Protein 7UJR (pdb70)

Secondary structure (DSSP, 8-state):
-HHHHHEEEEEEEEEETTEEEEEEEETTTTEEEEEEEE-GGG--HHHHHHHHHHHHHHHH---TTB--EEEEEE-SS-EEEEE----S-BHHHHHHHHSS--HHHHHHHHHHHHHHHHHHHHTTEE-S--SGGGEEESSSSTTPPEEE---TT-EE--TT--B---S-B-GGG--HHHHTT--B-THHHHHHHHHHHHHHHHSS-SS--SSHHHHHHHHHHT-----TTTTTTS-HHHHHHHHHHS-SSTTTSPPHHHHHTSTTT---/------BSS----

Foldseek 3Di:
DVCVVQKAWDAWQDDDDQWTWTWIARVVVRDIWIKIKHQQVPDDPLRVVLVVQQQVLLALFDDPQAFHFPDWDDDDRIIITTTHQAAQAFLLVVCVVVVAADLVLLLLQLLLVLRSLVRCLVSQKAQLADDRNQWTFRHNDPPGHIHGHRSSVMDGHDHQDFAQPDQDYDLLLAALCSLVSHGGGSLSSLLSSLQRSLCRQRVDGQFDDPPSVVRSVCLNVLVGDQDPDSNVPPDVLSVVLSCLSSDNPSVSHAHSVRSCCRPSRNND/DDDDDDDPDDDDD

Structure (mmCIF, N/CA/C/O backbone):
data_7UJR
#
_entry.id   7UJR
#
_cell.length_a   45.090
_cell.length_b   66.005
_cell.length_c   45.002
_cell.angle_alpha   90.000
_cell.angle_beta   97.610
_cell.angle_gamma   90.000
#
_symmetry.space_group_name_H-M   'P 1 21 1'
#
loop_
_entity.id
_entity.type
_entity.pdbx_description
1 polymer 'Calcium/calmodulin-dependent protein kinase type II subunit alpha'
2 polymer 'Glutamate receptor ionotropic, NMDA 2B'
3 non-polymer 1,2-ETHANEDIOL
4 non-polymer 'SULFATE ION'
5 water water
#
loop_
_atom_site.group_PDB
_atom_site.id
_atom_site.type_symbol
_atom_site.label_atom_id
_atom_site.label_alt_id
_atom_site.label_comp_id
_atom_site.label_asym_id
_atom_site.label_entity_id
_atom_site.label_seq_id
_atom_site.pdbx_PDB_ins_code
_atom_site.Cartn_x
_atom_site.Cartn_y
_atom_site.Cartn_z
_atom_site.occupancy
_atom_site.B_iso_or_equiv
_atom_site.auth_seq_id
_atom_site.auth_comp_id
_atom_site.auth_asym_id
_atom_site.auth_atom_id
_atom_site.pdbx_PDB_model_num
ATOM 1 N N . THR A 1 1 ? 44.627 -24.270 -13.789 1.00 45.54 7 THR A N 1
ATOM 2 C CA . THR A 1 1 ? 45.751 -25.234 -13.990 1.00 44.00 7 THR A CA 1
ATOM 3 C C . THR A 1 1 ? 46.027 -25.943 -12.654 1.00 42.27 7 THR A C 1
ATOM 4 O O . THR A 1 1 ? 45.073 -26.533 -12.110 1.00 41.30 7 THR A O 1
ATOM 8 N N . ARG A 1 2 ? 47.261 -25.884 -12.137 1.00 40.01 8 ARG A N 1
ATOM 9 C CA . ARG A 1 2 ? 47.742 -26.766 -11.037 1.00 39.15 8 ARG A CA 1
ATOM 10 C C . ARG A 1 2 ? 47.106 -26.390 -9.690 1.00 38.17 8 ARG A C 1
ATOM 11 O O . ARG A 1 2 ? 46.996 -27.290 -8.832 1.00 37.51 8 ARG A O 1
ATOM 19 N N . PHE A 1 3 ? 46.726 -25.125 -9.480 1.00 37.56 9 PHE A N 1
ATOM 20 C CA . PHE A 1 3 ? 46.133 -24.666 -8.195 1.00 36.92 9 PHE A CA 1
ATOM 21 C C . PHE A 1 3 ? 44.818 -25.413 -7.945 1.00 36.51 9 PHE A C 1
ATOM 22 O O . PHE A 1 3 ? 44.662 -25.990 -6.853 1.00 35.59 9 PHE A O 1
ATOM 30 N N . THR A 1 4 ? 43.915 -25.404 -8.933 1.00 36.82 10 THR A N 1
ATOM 31 C CA . THR A 1 4 ? 42.582 -26.067 -8.882 1.00 36.88 10 THR A CA 1
ATOM 32 C C . THR A 1 4 ? 42.754 -27.584 -8.731 1.00 36.44 10 THR A C 1
ATOM 33 O O . THR A 1 4 ? 41.886 -28.208 -8.099 1.00 36.95 10 THR A O 1
ATOM 37 N N . GLU A 1 5 ? 43.831 -28.153 -9.281 1.00 36.31 11 GLU A N 1
ATOM 38 C CA . GLU A 1 5 ? 44.059 -29.623 -9.315 1.00 35.76 11 GLU A CA 1
ATOM 39 C C . GLU A 1 5 ? 44.576 -30.116 -7.955 1.00 35.08 11 GLU A C 1
ATOM 40 O O . GLU A 1 5 ? 44.304 -31.284 -7.625 1.00 35.74 11 GLU A O 1
ATOM 43 N N . GLU A 1 6 ? 45.290 -29.277 -7.193 1.00 33.47 12 GLU A N 1
ATOM 44 C CA . GLU A 1 6 ? 46.014 -29.707 -5.963 1.00 32.27 12 GLU A CA 1
ATOM 45 C C . GLU A 1 6 ? 45.399 -29.102 -4.694 1.00 30.58 12 GLU A C 1
ATOM 46 O O . GLU A 1 6 ? 45.587 -29.714 -3.622 1.00 29.66 12 GLU A O 1
ATOM 52 N N . TYR A 1 7 ? 44.713 -27.957 -4.792 1.00 28.78 13 TYR A N 1
ATOM 53 C CA . TYR A 1 7 ? 44.228 -27.172 -3.625 1.00 27.92 13 TYR A CA 1
ATOM 54 C C . TYR A 1 7 ? 42.703 -27.016 -3.670 1.00 27.50 13 TYR A C 1
ATOM 55 O O . TYR A 1 7 ? 42.138 -26.791 -4.756 1.00 27.91 13 TYR A O 1
ATOM 64 N N . GLN A 1 8 ? 42.072 -27.141 -2.497 1.00 26.86 14 GLN A N 1
ATOM 65 C CA . GLN A 1 8 ? 40.615 -26.953 -2.268 1.00 26.21 14 GLN A CA 1
ATOM 66 C C . GLN A 1 8 ? 40.412 -25.674 -1.449 1.00 26.32 14 GLN A C 1
ATOM 67 O O . GLN A 1 8 ? 40.920 -25.623 -0.308 1.00 26.31 14 GLN A O 1
ATOM 73 N N . LEU A 1 9 ? 39.688 -24.704 -2.017 1.00 26.29 15 LEU A N 1
ATOM 74 C CA . LEU A 1 9 ? 39.386 -23.374 -1.417 1.00 27.03 15 LEU A CA 1
ATOM 75 C C . LEU A 1 9 ? 38.355 -23.523 -0.294 1.00 27.02 15 LEU A C 1
ATOM 76 O O . LEU A 1 9 ? 37.348 -24.228 -0.501 1.00 26.47 15 LEU A O 1
ATOM 81 N N . PHE A 1 10 ? 38.585 -22.847 0.834 1.00 27.03 16 PHE A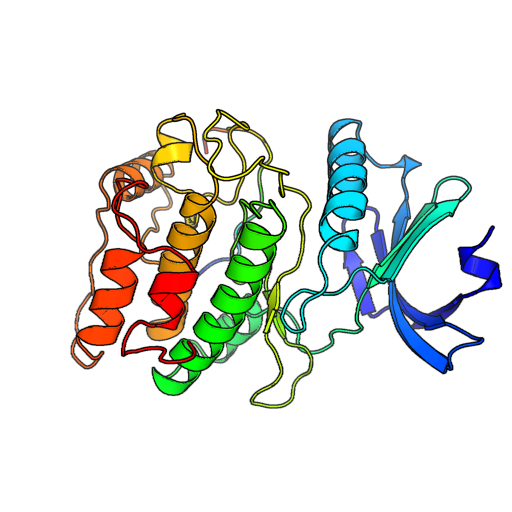 N 1
ATOM 82 C CA . PHE A 1 10 ? 37.618 -22.712 1.953 1.00 27.53 16 PHE A CA 1
ATOM 83 C C . PHE A 1 10 ? 37.397 -21.216 2.214 1.00 27.97 16 PHE A C 1
ATOM 84 O O . PHE A 1 10 ? 37.485 -20.434 1.245 1.00 27.56 16 PHE A O 1
ATOM 92 N N . GLU A 1 11 ? 37.099 -20.830 3.458 1.00 28.73 17 GLU A N 1
ATOM 93 C CA . GLU A 1 11 ? 36.542 -19.494 3.804 1.00 29.73 17 GLU A CA 1
ATOM 94 C C . GLU A 1 11 ? 37.603 -18.401 3.618 1.00 30.01 17 GLU A C 1
ATOM 95 O O . GLU A 1 11 ? 38.807 -18.704 3.710 1.00 29.24 17 GLU A O 1
ATOM 101 N N . GLU A 1 12 ? 37.146 -17.172 3.371 1.00 31.27 18 GLU A N 1
ATOM 102 C CA . GLU A 1 12 ? 37.981 -15.945 3.274 1.00 32.84 18 GLU A CA 1
ATOM 103 C C . GLU A 1 12 ? 38.531 -15.599 4.664 1.00 33.01 18 GLU A C 1
ATOM 104 O O . GLU A 1 12 ? 37.731 -15.569 5.618 1.00 32.36 18 GLU A O 1
ATOM 110 N N . LEU A 1 13 ? 39.844 -15.352 4.758 1.00 33.48 19 LEU A N 1
ATOM 111 C CA . LEU A 1 13 ? 40.573 -15.012 6.013 1.00 33.89 19 LEU A CA 1
ATOM 112 C C . LEU A 1 13 ? 40.981 -13.532 6.019 1.00 34.14 19 LEU A C 1
ATOM 113 O O . LEU A 1 13 ? 41.288 -13.012 7.111 1.00 34.40 19 LEU A O 1
ATOM 118 N N . GLY A 1 14 ? 41.014 -12.884 4.852 1.00 34.21 20 GLY A N 1
ATOM 119 C CA . GLY A 1 14 ? 41.424 -11.475 4.715 1.00 34.20 20 GLY A CA 1
ATOM 120 C C . GLY A 1 14 ? 41.412 -11.018 3.270 1.00 34.96 20 GLY A C 1
ATOM 121 O O . GLY A 1 14 ? 41.266 -11.874 2.371 1.00 34.07 20 GLY A O 1
ATOM 122 N N . LYS A 1 15 ? 41.557 -9.708 3.063 1.00 35.50 21 LYS A N 1
ATOM 123 C CA . LYS A 1 15 ? 41.562 -9.049 1.733 1.00 36.32 21 LYS A CA 1
ATOM 124 C C . LYS A 1 15 ? 42.707 -8.033 1.690 1.00 36.86 21 LYS A C 1
ATOM 125 O O . LYS A 1 15 ? 43.010 -7.433 2.741 1.00 38.19 21 LYS A O 1
ATOM 127 N N . GLY A 1 16 ? 43.318 -7.868 0.517 1.00 36.93 22 GLY A N 1
ATOM 128 C CA . GLY A 1 16 ? 44.298 -6.806 0.224 1.00 38.05 22 GLY A CA 1
ATOM 129 C C . GLY A 1 16 ? 43.933 -6.089 -1.061 1.00 38.46 22 GLY A C 1
ATOM 130 O O . GLY A 1 16 ? 42.825 -6.337 -1.580 1.00 37.12 22 GLY A O 1
ATOM 131 N N . ALA A 1 17 ? 44.823 -5.225 -1.553 1.00 39.39 23 ALA A N 1
ATOM 132 C CA . ALA A 1 17 ? 44.691 -4.540 -2.858 1.00 39.89 23 ALA A CA 1
ATOM 133 C C . ALA A 1 17 ? 44.781 -5.593 -3.967 1.00 40.04 23 ALA A C 1
ATOM 134 O O . ALA A 1 17 ? 45.865 -6.188 -4.125 1.00 40.90 23 ALA A O 1
ATOM 136 N N . PHE A 1 18 ? 43.668 -5.836 -4.667 1.00 40.03 24 PHE A N 1
ATOM 137 C CA . PHE A 1 18 ? 43.560 -6.750 -5.836 1.00 39.94 24 PHE A CA 1
ATOM 138 C C . PHE A 1 18 ? 43.849 -8.198 -5.414 1.00 38.19 24 PHE A C 1
ATOM 139 O O . PHE A 1 18 ? 44.208 -9.014 -6.288 1.00 37.65 24 PHE A O 1
ATOM 147 N N . SER A 1 19 ? 43.680 -8.518 -4.126 1.00 36.15 25 SER A N 1
ATOM 148 C CA . SER A 1 19 ? 44.033 -9.836 -3.538 1.00 35.04 25 SER A CA 1
ATOM 149 C C . SER A 1 19 ? 43.007 -10.250 -2.480 1.00 34.32 25 SER A C 1
ATOM 150 O O . SER A 1 19 ? 42.538 -9.374 -1.725 1.00 34.02 25 SER A O 1
ATOM 153 N N . VAL A 1 20 ? 42.686 -11.546 -2.433 1.00 33.28 26 VAL A N 1
ATOM 154 C CA . VAL A 1 20 ? 41.895 -12.185 -1.341 1.00 32.58 26 VAL A CA 1
ATOM 155 C C . VAL A 1 20 ? 42.734 -13.335 -0.776 1.00 30.81 26 VAL A C 1
ATOM 156 O O . VAL A 1 20 ? 43.407 -14.017 -1.571 1.00 30.68 26 VAL A O 1
ATOM 160 N N . VAL A 1 21 ? 42.708 -13.516 0.546 1.00 29.86 27 VAL A N 1
ATOM 161 C CA . VAL A 1 21 ? 43.340 -14.672 1.248 1.00 29.51 27 VAL A CA 1
ATOM 162 C C . VAL A 1 21 ? 42.223 -15.591 1.747 1.00 29.49 27 VAL A C 1
ATOM 163 O O . VAL A 1 21 ? 41.372 -15.124 2.531 1.00 29.22 27 VAL A O 1
ATOM 167 N N . ARG A 1 22 ? 42.235 -16.846 1.295 1.00 28.59 28 ARG A N 1
ATOM 168 C CA . ARG A 1 22 ? 41.293 -17.906 1.734 1.00 28.57 28 ARG A CA 1
ATOM 169 C C . ARG A 1 22 ? 42.094 -19.033 2.381 1.00 27.87 28 ARG A C 1
ATOM 170 O O . ARG A 1 22 ? 43.235 -19.277 1.939 1.00 27.32 28 ARG A O 1
ATOM 178 N N . ARG A 1 23 ? 41.516 -19.688 3.389 1.00 27.58 29 ARG A N 1
ATOM 179 C CA . ARG A 1 23 ? 42.017 -20.993 3.882 1.00 27.95 29 ARG A CA 1
ATOM 180 C C . ARG A 1 23 ? 41.870 -21.987 2.728 1.00 27.66 29 ARG A C 1
ATOM 181 O O . ARG A 1 23 ? 40.853 -21.911 2.011 1.00 27.15 29 ARG A O 1
ATOM 189 N N . CYS A 1 24 ? 42.870 -22.841 2.522 1.00 27.34 30 CYS A N 1
ATOM 190 C CA . CYS A 1 24 ? 42.825 -23.933 1.518 1.00 27.79 30 CYS A CA 1
ATOM 191 C C . CYS A 1 24 ? 43.439 -25.194 2.127 1.00 27.91 30 CYS A C 1
ATOM 192 O O . CYS A 1 24 ? 44.004 -25.099 3.235 1.00 26.89 30 CYS A O 1
ATOM 195 N N . VAL A 1 25 ? 43.287 -26.324 1.434 1.00 28.21 31 VAL A N 1
ATOM 196 C CA . VAL A 1 25 ? 43.853 -27.646 1.826 1.00 29.41 31 VAL A CA 1
ATOM 197 C C . VAL A 1 25 ? 44.520 -28.257 0.591 1.00 30.01 31 VAL A C 1
ATOM 198 O O . VAL A 1 25 ? 43.836 -28.379 -0.444 1.00 30.30 31 VAL A O 1
ATOM 202 N N . LYS A 1 26 ? 45.807 -28.600 0.701 1.00 31.07 32 LYS A N 1
ATOM 203 C CA . LYS A 1 26 ? 46.515 -29.491 -0.255 1.00 32.13 32 LYS A CA 1
ATOM 204 C C . LYS A 1 26 ? 45.846 -30.866 -0.153 1.00 32.39 32 LYS A C 1
ATOM 205 O O . LYS A 1 26 ? 46.160 -31.606 0.797 1.00 32.42 32 LYS A O 1
ATOM 211 N N . VAL A 1 27 ? 44.936 -31.168 -1.083 1.00 33.04 33 VAL A N 1
ATOM 212 C CA . VAL A 1 27 ? 43.940 -32.280 -0.983 1.00 34.20 33 VAL A CA 1
ATOM 213 C C . VAL A 1 27 ? 44.663 -33.600 -0.680 1.00 35.52 33 VAL A C 1
ATOM 214 O O . VAL A 1 27 ? 44.193 -34.327 0.219 1.00 35.58 33 VAL A O 1
ATOM 218 N N . LEU A 1 28 ? 45.759 -33.893 -1.388 1.00 36.32 34 LEU A N 1
ATOM 219 C CA . LEU A 1 28 ? 46.481 -35.193 -1.293 1.00 37.38 34 LEU A CA 1
ATOM 220 C C . LEU A 1 28 ? 47.286 -35.267 0.012 1.00 37.05 34 LEU A C 1
ATOM 221 O O . LEU A 1 28 ? 47.549 -36.399 0.467 1.00 36.20 34 LEU A O 1
ATOM 226 N N . ALA A 1 29 ? 47.655 -34.118 0.589 1.00 37.04 35 ALA A N 1
ATOM 227 C CA . ALA A 1 29 ? 48.491 -34.007 1.809 1.00 36.93 35 ALA A CA 1
ATOM 228 C C . ALA A 1 29 ? 47.606 -33.902 3.058 1.00 37.24 35 ALA A C 1
ATOM 229 O O . ALA A 1 29 ? 48.052 -34.360 4.128 1.00 37.45 35 ALA A O 1
ATOM 231 N N . GLY A 1 30 ? 46.410 -33.317 2.926 1.00 36.60 36 GLY A N 1
ATOM 232 C CA . GLY A 1 30 ? 45.448 -33.115 4.027 1.00 36.99 36 GLY A CA 1
ATOM 233 C C . GLY A 1 30 ? 45.896 -32.021 4.984 1.00 37.23 36 GLY A C 1
ATOM 234 O O . GLY A 1 30 ? 45.433 -32.029 6.141 1.00 37.90 36 GLY A O 1
ATOM 235 N N . GLN A 1 31 ? 46.760 -31.112 4.520 1.00 36.99 37 GLN A N 1
ATOM 236 C CA . GLN A 1 31 ? 47.316 -29.979 5.308 1.00 36.68 37 GLN A CA 1
ATOM 237 C C . GLN A 1 31 ? 46.635 -28.686 4.853 1.00 34.80 37 GLN A C 1
ATOM 238 O O . GLN A 1 31 ? 46.508 -28.490 3.627 1.00 32.89 37 GLN A O 1
ATOM 244 N N . GLU A 1 32 ? 46.225 -27.840 5.804 1.00 33.31 38 GLU A N 1
ATOM 245 C CA . GLU A 1 32 ? 45.555 -26.543 5.522 1.00 33.04 38 GLU A CA 1
ATOM 246 C C . GLU A 1 32 ? 46.616 -25.440 5.427 1.00 31.22 38 GLU A C 1
ATOM 247 O O . GLU A 1 32 ? 47.602 -25.484 6.189 1.00 30.67 38 GLU A O 1
ATOM 253 N N . TYR A 1 33 ? 46.407 -24.500 4.503 1.00 29.94 39 TYR A N 1
ATOM 254 C CA . TYR A 1 33 ? 47.302 -23.355 4.198 1.00 29.13 39 TYR A CA 1
ATOM 255 C C . TYR A 1 33 ? 46.460 -22.092 3.991 1.00 28.74 39 TYR A C 1
ATOM 256 O O . TYR A 1 33 ? 45.222 -22.193 3.898 1.00 28.67 39 TYR A O 1
ATOM 265 N N . ALA A 1 34 ? 47.122 -20.936 3.916 1.00 28.51 40 ALA A N 1
ATOM 266 C CA . ALA A 1 34 ? 46.524 -19.655 3.477 1.00 28.16 40 ALA A CA 1
ATOM 267 C C . ALA A 1 34 ? 46.900 -19.430 2.009 1.00 28.60 40 ALA A C 1
ATOM 268 O O . ALA A 1 34 ? 48.111 -19.322 1.717 1.00 28.89 40 ALA A O 1
ATOM 270 N N . ALA A 1 35 ? 45.899 -19.416 1.122 1.00 28.78 41 ALA A N 1
ATOM 271 C CA . ALA A 1 35 ? 46.049 -19.145 -0.327 1.00 29.12 41 ALA A CA 1
ATOM 272 C C . ALA A 1 35 ? 45.779 -17.661 -0.590 1.00 29.30 41 ALA A C 1
ATOM 273 O O . ALA A 1 35 ? 44.611 -17.247 -0.469 1.00 28.88 41 ALA A O 1
ATOM 275 N N . LYS A 1 36 ? 46.822 -16.889 -0.914 1.00 29.29 42 LYS A N 1
ATOM 276 C CA . LYS A 1 36 ? 46.675 -15.486 -1.383 1.00 29.78 42 LYS A CA 1
ATOM 277 C C . LYS A 1 36 ? 46.400 -15.519 -2.889 1.00 29.57 42 LYS A C 1
ATOM 278 O O . LYS A 1 36 ? 47.285 -15.971 -3.644 1.00 29.37 42 LYS A O 1
ATOM 284 N N . ILE A 1 37 ? 45.207 -15.070 -3.285 1.00 29.45 43 ILE A N 1
ATOM 285 C CA . ILE A 1 37 ? 44.699 -15.075 -4.688 1.00 30.02 43 ILE A CA 1
ATOM 286 C C . ILE A 1 37 ? 44.769 -13.637 -5.215 1.00 30.30 43 ILE A C 1
ATOM 287 O O . ILE A 1 37 ? 44.041 -12.780 -4.680 1.00 30.32 43 ILE A O 1
ATOM 292 N N . ILE A 1 38 ? 45.614 -13.396 -6.222 1.00 30.26 44 ILE A N 1
ATOM 293 C CA . ILE A 1 38 ? 45.980 -12.037 -6.725 1.00 30.80 44 ILE A CA 1
ATOM 294 C C . ILE A 1 38 ? 45.449 -11.873 -8.153 1.00 32.09 44 ILE A C 1
ATOM 295 O O . ILE A 1 38 ? 45.753 -12.737 -8.999 1.00 31.66 44 ILE A O 1
ATOM 300 N N . ASN A 1 39 ? 44.693 -10.798 -8.401 1.00 33.61 45 ASN A N 1
ATOM 301 C CA . ASN A 1 39 ? 44.213 -10.391 -9.749 1.00 35.66 45 ASN A CA 1
ATOM 302 C C . ASN A 1 39 ? 45.358 -9.661 -10.463 1.00 36.63 45 ASN A C 1
ATOM 303 O O . ASN A 1 39 ? 45.480 -8.431 -10.290 1.00 35.93 45 ASN A O 1
ATOM 308 N N . THR A 1 40 ? 46.166 -10.402 -11.228 1.00 38.40 46 THR A N 1
ATOM 309 C CA . THR A 1 40 ? 47.407 -9.914 -11.893 1.00 40.33 46 THR A CA 1
ATOM 310 C C . THR A 1 40 ? 47.074 -8.869 -12.968 1.00 40.97 46 THR A C 1
ATOM 311 O O . THR A 1 40 ? 47.961 -8.048 -13.272 1.00 40.98 46 THR A O 1
ATOM 315 N N . LYS A 1 41 ? 45.856 -8.895 -13.520 1.00 41.49 47 LYS A N 1
ATOM 316 C CA . LYS A 1 41 ? 45.387 -7.930 -14.554 1.00 41.83 47 LYS A CA 1
ATOM 317 C C . LYS A 1 41 ? 45.408 -6.505 -13.984 1.00 41.73 47 LYS A C 1
ATOM 318 O O . LYS A 1 41 ? 45.664 -5.567 -14.760 1.00 41.50 47 LYS A O 1
ATOM 321 N N . LYS A 1 42 ? 45.164 -6.354 -12.677 1.00 41.24 48 LYS A N 1
ATOM 322 C CA . LYS A 1 42 ? 44.997 -5.043 -11.994 1.00 41.06 48 LYS A CA 1
ATOM 323 C C . LYS A 1 42 ? 46.355 -4.453 -11.585 1.00 40.58 48 LYS A C 1
ATOM 324 O O . LYS A 1 42 ? 46.383 -3.252 -11.253 1.00 40.91 48 LYS A O 1
ATOM 327 N N . LEU A 1 43 ? 47.431 -5.251 -11.600 1.00 39.74 49 LEU A N 1
ATOM 328 C CA . LEU A 1 43 ? 48.764 -4.854 -11.064 1.00 39.58 49 LEU A CA 1
ATOM 329 C C . LEU A 1 43 ? 49.519 -3.997 -12.086 1.00 38.29 49 LEU A C 1
ATOM 330 O O . LEU A 1 43 ? 49.474 -4.322 -13.287 1.00 37.85 49 LEU A O 1
ATOM 335 N N . SER A 1 44 ? 50.201 -2.952 -11.609 1.00 37.58 50 SER A N 1
ATOM 336 C CA . SER A 1 44 ? 51.160 -2.126 -12.389 1.00 37.27 50 SER A CA 1
ATOM 337 C C . SER A 1 44 ? 52.429 -2.943 -12.666 1.00 37.35 50 SER A C 1
ATOM 338 O O . SER A 1 44 ? 52.616 -3.992 -12.013 1.00 35.78 50 SER A O 1
ATOM 341 N N . ALA A 1 45 ? 53.271 -2.471 -13.590 1.00 37.96 51 ALA A N 1
ATOM 342 C CA . ALA A 1 45 ? 54.600 -3.052 -13.902 1.00 38.83 51 ALA A CA 1
ATOM 343 C C . ALA A 1 45 ? 55.413 -3.182 -12.608 1.00 39.40 51 ALA A C 1
ATOM 344 O O . ALA A 1 45 ? 56.018 -4.249 -12.391 1.00 39.27 51 ALA A O 1
ATOM 346 N N . ARG A 1 46 ? 55.406 -2.133 -11.781 1.00 41.02 52 ARG A N 1
ATOM 347 C CA . ARG A 1 46 ? 56.095 -2.081 -10.461 1.00 42.51 52 ARG A CA 1
ATOM 348 C C . ARG A 1 46 ? 55.588 -3.218 -9.563 1.00 41.60 52 ARG A C 1
ATOM 349 O O . ARG A 1 46 ? 56.435 -3.952 -9.016 1.00 41.34 52 ARG A O 1
ATOM 357 N N . ASP A 1 47 ? 54.264 -3.346 -9.418 1.00 40.31 53 ASP A N 1
ATOM 358 C CA . ASP A 1 47 ? 53.598 -4.355 -8.548 1.00 40.46 53 ASP A CA 1
ATOM 359 C C . ASP A 1 47 ? 53.968 -5.769 -9.015 1.00 39.54 53 ASP A C 1
ATOM 360 O O . ASP A 1 47 ? 54.216 -6.626 -8.143 1.00 38.85 53 ASP A O 1
ATOM 365 N N . HIS A 1 48 ? 53.989 -6.000 -10.333 1.00 38.38 54 HIS A N 1
ATOM 366 C CA . HIS A 1 48 ? 54.360 -7.293 -10.973 1.00 39.54 54 HIS A CA 1
ATOM 367 C C . HIS A 1 48 ? 55.763 -7.717 -10.522 1.00 40.10 54 HIS A C 1
ATOM 368 O O . HIS A 1 48 ? 55.912 -8.869 -10.073 1.00 39.44 54 HIS A O 1
ATOM 375 N N . GLN A 1 49 ? 56.747 -6.820 -10.649 1.00 41.15 55 GLN A N 1
ATOM 376 C CA . GLN A 1 49 ? 58.154 -7.051 -10.218 1.00 41.89 55 GLN A CA 1
ATOM 377 C C . GLN A 1 49 ? 58.178 -7.472 -8.745 1.00 40.47 55 GLN A C 1
ATOM 378 O O . GLN A 1 49 ? 58.865 -8.461 -8.431 1.00 40.21 55 GLN A O 1
ATOM 384 N N . LYS A 1 50 ? 57.454 -6.745 -7.889 1.00 39.29 56 LYS A N 1
ATOM 385 C CA . LYS A 1 50 ? 57.437 -6.945 -6.414 1.00 38.83 56 LYS A CA 1
ATOM 386 C C . LYS A 1 50 ? 56.814 -8.309 -6.083 1.00 36.79 56 LYS A C 1
ATOM 387 O O . LYS A 1 50 ? 57.317 -8.966 -5.155 1.00 36.13 56 LYS A O 1
ATOM 392 N N . LEU A 1 51 ? 55.779 -8.722 -6.822 1.00 34.83 57 LEU A N 1
ATOM 393 C CA . LEU A 1 51 ? 55.145 -10.063 -6.689 1.00 33.57 57 LEU A CA 1
ATOM 394 C C . LEU A 1 51 ? 56.157 -11.143 -7.094 1.00 33.45 57 LEU A C 1
ATOM 395 O O . LEU A 1 51 ? 56.339 -12.105 -6.317 1.00 31.19 57 LEU A O 1
ATOM 400 N N . GLU A 1 52 ? 56.785 -10.979 -8.264 1.00 33.86 58 GLU A N 1
ATOM 401 C CA . GLU A 1 52 ? 57.790 -11.919 -8.834 1.00 34.89 58 GLU A CA 1
ATOM 402 C C . GLU A 1 52 ? 58.930 -12.126 -7.831 1.00 35.48 58 GLU A C 1
ATOM 403 O O . GLU A 1 52 ? 59.280 -13.296 -7.564 1.00 34.92 58 GLU A O 1
ATOM 405 N N . ARG A 1 53 ? 59.477 -11.029 -7.299 1.00 36.75 59 ARG A N 1
ATOM 406 C CA . ARG A 1 53 ? 60.671 -11.040 -6.411 1.00 38.39 59 ARG A CA 1
ATOM 407 C C . ARG A 1 53 ? 60.259 -11.582 -5.035 1.00 37.15 59 ARG A C 1
ATOM 408 O O . ARG A 1 53 ? 61.083 -12.281 -4.418 1.00 37.05 59 ARG A O 1
ATOM 416 N N . GLU A 1 54 ? 59.032 -11.290 -4.586 1.00 36.50 60 GLU A N 1
ATOM 417 C CA . GLU A 1 54 ? 58.445 -11.833 -3.328 1.00 35.85 60 GLU A CA 1
ATOM 418 C C . GLU A 1 54 ? 58.313 -13.357 -3.446 1.00 34.53 60 GLU A C 1
ATOM 419 O O . GLU A 1 54 ? 58.720 -14.062 -2.498 1.00 33.81 60 GLU A O 1
ATOM 425 N N . ALA A 1 55 ? 57.755 -13.834 -4.565 1.00 32.70 61 ALA A N 1
ATOM 426 C CA . ALA A 1 55 ? 57.510 -15.267 -4.857 1.00 31.99 61 ALA A CA 1
ATOM 427 C C . ALA A 1 55 ? 58.839 -16.032 -4.888 1.00 31.18 61 ALA A C 1
ATOM 428 O O . ALA A 1 55 ? 58.885 -17.153 -4.351 1.00 30.10 61 ALA A O 1
ATOM 430 N N . ARG A 1 56 ? 59.876 -15.448 -5.496 1.00 30.49 62 ARG A N 1
ATOM 431 C CA . ARG A 1 56 ? 61.217 -16.078 -5.633 1.00 30.37 62 ARG A CA 1
ATOM 432 C C . ARG A 1 56 ? 61.920 -16.101 -4.268 1.00 29.06 62 ARG A C 1
ATOM 433 O O . ARG A 1 56 ? 62.425 -17.173 -3.887 1.00 27.41 62 ARG A O 1
ATOM 441 N N . ILE A 1 57 ? 61.947 -14.964 -3.562 1.00 27.29 63 ILE A N 1
ATOM 442 C CA . ILE A 1 57 ? 62.766 -14.768 -2.328 1.00 26.69 63 ILE A CA 1
ATOM 443 C C . ILE A 1 57 ? 62.141 -15.542 -1.161 1.00 25.86 63 ILE A C 1
ATOM 444 O O . ILE A 1 57 ? 62.896 -16.227 -0.447 1.00 24.47 63 ILE A O 1
ATOM 449 N N . CYS A 1 58 ? 60.824 -15.443 -0.955 1.00 25.95 64 CYS A N 1
ATOM 450 C CA . CYS A 1 58 ? 60.132 -16.143 0.160 1.00 26.17 64 CYS A CA 1
ATOM 451 C C . CYS A 1 58 ? 60.275 -17.659 -0.030 1.00 25.39 64 CYS A C 1
ATOM 452 O O . CYS A 1 58 ? 60.437 -18.364 0.979 1.00 24.70 64 CYS A O 1
ATOM 455 N N . ARG A 1 59 ? 60.263 -18.132 -1.280 1.00 25.41 65 ARG A N 1
ATOM 456 C CA . ARG A 1 59 ? 60.292 -19.580 -1.620 1.00 25.68 65 ARG A CA 1
ATOM 457 C C . ARG A 1 59 ? 61.661 -20.189 -1.289 1.00 24.89 65 ARG A C 1
ATOM 458 O O . ARG A 1 59 ? 61.696 -21.389 -0.984 1.00 25.57 65 ARG A O 1
ATOM 466 N N . LEU A 1 60 ? 62.751 -19.419 -1.356 1.00 24.29 66 LEU A N 1
ATOM 467 C CA . LEU A 1 60 ? 64.112 -19.963 -1.090 1.00 23.79 66 LEU A CA 1
ATOM 468 C C . LEU A 1 60 ? 64.399 -19.927 0.418 1.00 23.29 66 LEU A C 1
ATOM 469 O O . LEU A 1 60 ? 65.399 -20.539 0.828 1.00 23.40 66 LEU A O 1
ATOM 474 N N . LEU A 1 61 ? 63.537 -19.276 1.210 1.00 22.77 67 LEU A N 1
ATOM 475 C CA . LEU A 1 61 ? 63.635 -19.237 2.696 1.00 23.04 67 LEU A CA 1
ATOM 476 C C . LEU A 1 61 ? 62.781 -20.362 3.293 1.00 23.51 67 LEU A C 1
ATOM 477 O O . LEU A 1 61 ? 61.634 -20.554 2.834 1.00 23.87 67 LEU A O 1
ATOM 482 N N . LYS A 1 62 ? 63.332 -21.077 4.276 1.00 23.94 68 LYS A N 1
ATOM 483 C CA . LYS A 1 62 ? 62.616 -22.097 5.084 1.00 25.45 68 LYS A CA 1
ATOM 484 C C . LYS A 1 62 ? 63.076 -21.983 6.541 1.00 25.48 68 LYS A C 1
ATOM 485 O O . LYS A 1 62 ? 64.203 -22.429 6.847 1.00 24.78 68 LYS A O 1
ATOM 491 N N . HIS A 1 63 ? 62.237 -21.391 7.396 1.00 25.96 69 HIS A N 1
ATOM 492 C CA . HIS A 1 63 ? 62.521 -21.160 8.836 1.00 26.03 69 HIS A CA 1
ATOM 493 C C . HIS A 1 63 ? 61.212 -21.079 9.620 1.00 25.92 69 HIS A C 1
ATOM 494 O O . HIS A 1 63 ? 60.246 -20.479 9.152 1.00 25.86 69 HIS A O 1
ATOM 501 N N . PRO A 1 64 ? 61.138 -21.670 10.836 1.00 25.73 70 PRO A N 1
ATOM 502 C CA . PRO A 1 64 ? 59.916 -21.628 11.645 1.00 26.11 70 PRO A CA 1
ATOM 503 C C . PRO A 1 64 ? 59.411 -20.219 12.004 1.00 25.93 70 PRO A C 1
ATOM 504 O O . PRO A 1 64 ? 58.252 -20.116 12.355 1.00 26.76 70 PRO A O 1
ATOM 508 N N . ASN A 1 65 ? 60.271 -19.194 11.919 1.00 25.40 71 ASN A N 1
ATOM 509 C CA . ASN A 1 65 ? 59.950 -17.773 12.233 1.00 25.25 71 ASN A CA 1
ATOM 510 C C . ASN A 1 65 ? 59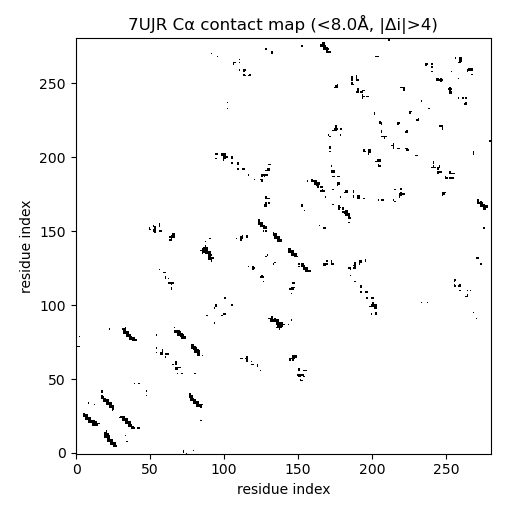.915 -16.943 10.942 1.00 25.18 71 ASN A C 1
ATOM 511 O O . ASN A 1 65 ? 60.052 -15.705 11.029 1.00 24.65 71 ASN A O 1
ATOM 516 N N . ILE A 1 66 ? 59.731 -17.599 9.792 1.00 24.89 72 ILE A N 1
ATOM 517 C CA . ILE A 1 66 ? 59.386 -16.947 8.495 1.00 24.61 72 ILE A CA 1
ATOM 518 C C . ILE A 1 66 ? 58.106 -17.606 7.973 1.00 24.44 72 ILE A C 1
ATOM 519 O O . ILE A 1 66 ? 58.046 -18.855 7.974 1.00 24.55 72 ILE A O 1
ATOM 524 N N . VAL A 1 67 ? 57.112 -16.807 7.572 1.00 23.46 73 VAL A N 1
ATOM 525 C CA . VAL A 1 67 ? 55.865 -17.323 6.934 1.00 23.65 73 VAL A CA 1
ATOM 526 C C . VAL A 1 67 ? 56.296 -18.065 5.662 1.00 23.14 73 VAL A C 1
ATOM 527 O O . VAL A 1 67 ? 56.735 -17.402 4.705 1.00 22.78 73 VAL A O 1
ATOM 531 N N . ARG A 1 68 ? 56.233 -19.398 5.689 1.00 22.70 74 ARG A N 1
ATOM 532 C CA . ARG A 1 68 ? 56.726 -20.279 4.599 1.00 22.48 74 ARG A CA 1
ATOM 533 C C . ARG A 1 68 ? 55.825 -20.099 3.373 1.00 22.70 74 ARG A C 1
ATOM 534 O O . ARG A 1 68 ? 54.587 -20.228 3.521 1.00 22.13 74 ARG A O 1
ATOM 542 N N . LEU A 1 69 ? 56.427 -19.767 2.226 1.00 22.65 75 LEU A N 1
ATOM 543 C CA . LEU A 1 69 ? 55.783 -19.853 0.888 1.00 23.79 75 LEU A CA 1
ATOM 544 C C . LEU A 1 69 ? 56.027 -21.264 0.346 1.00 24.21 75 LEU A C 1
ATOM 545 O O . LEU A 1 69 ? 57.188 -21.572 0.009 1.00 24.67 75 LEU A O 1
ATOM 550 N N . HIS A 1 70 ? 54.973 -22.083 0.296 1.00 24.76 76 HIS A N 1
ATOM 551 C CA . HIS A 1 70 ? 55.029 -23.530 -0.045 1.00 25.21 76 HIS A CA 1
ATOM 552 C C . HIS A 1 70 ? 54.923 -23.723 -1.560 1.00 25.91 76 HIS A C 1
ATOM 553 O O . HIS A 1 70 ? 55.406 -24.756 -2.053 1.00 26.64 76 HIS A O 1
ATOM 560 N N . ASP A 1 71 ? 54.302 -22.777 -2.266 1.00 26.28 77 ASP A N 1
ATOM 561 C CA . ASP A 1 71 ? 53.977 -22.930 -3.707 1.00 27.09 77 ASP A CA 1
ATOM 562 C C . ASP A 1 71 ? 53.606 -21.570 -4.307 1.00 27.30 77 ASP A C 1
ATOM 563 O O . ASP A 1 71 ? 53.074 -20.717 -3.573 1.00 26.42 77 ASP A O 1
ATOM 568 N N . SER A 1 72 ? 53.882 -21.398 -5.602 1.00 28.25 78 SER A N 1
ATOM 569 C CA . SER A 1 72 ? 53.590 -20.178 -6.398 1.00 29.11 78 SER A CA 1
ATOM 570 C C . SER A 1 72 ? 53.099 -20.599 -7.787 1.00 30.30 78 SER A C 1
ATOM 571 O O . SER A 1 72 ? 53.909 -21.163 -8.549 1.00 30.72 78 SER A O 1
ATOM 574 N N . ILE A 1 73 ? 51.821 -20.351 -8.087 1.00 31.36 79 ILE A N 1
ATOM 575 C CA . ILE A 1 73 ? 51.136 -20.837 -9.323 1.00 33.53 79 ILE A CA 1
ATOM 576 C C . ILE A 1 73 ? 50.590 -19.632 -10.098 1.00 34.58 79 ILE A C 1
ATOM 577 O O . ILE A 1 73 ? 49.904 -18.794 -9.483 1.00 33.60 79 ILE A O 1
ATOM 582 N N . SER A 1 74 ? 50.897 -19.559 -11.397 1.00 36.83 80 SER A N 1
ATOM 583 C CA . SER A 1 74 ? 50.388 -18.539 -12.350 1.00 39.53 80 SER A CA 1
ATOM 584 C C . SER A 1 74 ? 49.393 -19.197 -13.314 1.00 42.66 80 SER A C 1
ATOM 585 O O . SER A 1 74 ? 49.819 -20.067 -14.099 1.00 42.30 80 SER A O 1
ATOM 588 N N . GLU A 1 75 ? 48.117 -18.803 -13.236 1.00 46.07 81 GLU A N 1
ATOM 589 C CA . GLU A 1 75 ? 47.023 -19.292 -14.119 1.00 48.37 81 GLU A CA 1
ATOM 590 C C . GLU A 1 75 ? 46.589 -18.150 -15.045 1.00 49.75 81 GLU A C 1
ATOM 591 O O . GLU A 1 75 ? 47.334 -17.152 -15.143 1.00 50.29 81 GLU A O 1
ATOM 597 N N . GLU A 1 76 ? 45.435 -18.299 -15.705 1.00 50.85 82 GLU A N 1
ATOM 598 C CA . GLU A 1 76 ? 44.823 -17.258 -16.572 1.00 50.81 82 GLU A CA 1
ATOM 599 C C . GLU A 1 76 ? 44.386 -16.074 -15.699 1.00 50.02 82 GLU A C 1
ATOM 600 O O . GLU A 1 76 ? 43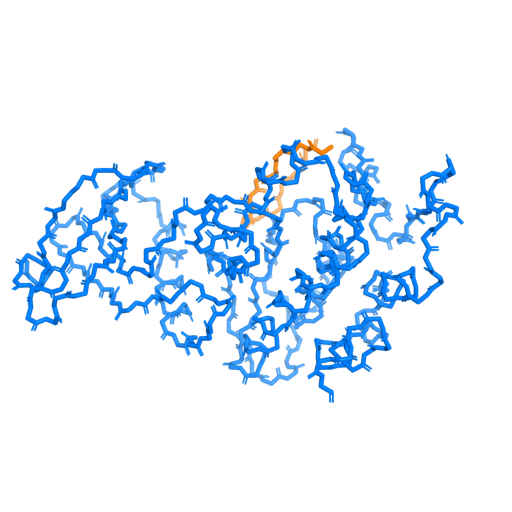.295 -16.150 -15.102 1.00 50.71 82 GLU A O 1
ATOM 602 N N . GLY A 1 77 ? 45.233 -15.044 -15.605 1.00 49.90 83 GLY A N 1
ATOM 603 C CA . GLY A 1 77 ? 44.916 -13.740 -14.988 1.00 49.77 83 GLY A CA 1
ATOM 604 C C . GLY A 1 77 ? 44.757 -13.805 -13.475 1.00 48.84 83 GLY A C 1
ATOM 605 O O . GLY A 1 77 ? 44.158 -12.866 -12.917 1.00 49.47 83 GLY A O 1
ATOM 606 N N . HIS A 1 78 ? 45.292 -14.846 -12.826 1.00 47.88 84 HIS A N 1
ATOM 607 C CA . HIS A 1 78 ? 45.287 -15.020 -11.347 1.00 45.71 84 HIS A CA 1
ATOM 608 C C . HIS A 1 78 ? 46.607 -15.651 -10.893 1.00 43.83 84 HIS A C 1
ATOM 609 O O . HIS A 1 78 ? 46.994 -16.680 -11.479 1.00 44.32 84 HIS A O 1
ATOM 616 N N . HIS A 1 79 ? 47.258 -15.057 -9.887 1.00 40.27 85 HIS A N 1
ATOM 617 C CA . HIS A 1 79 ? 48.456 -15.618 -9.210 1.00 38.43 85 HIS A CA 1
ATOM 618 C C . HIS A 1 79 ? 48.069 -16.128 -7.817 1.00 36.00 85 HIS A C 1
ATOM 619 O O . HIS A 1 79 ? 47.358 -15.400 -7.091 1.00 34.32 85 HIS A O 1
ATOM 626 N N . TYR A 1 80 ? 48.531 -17.334 -7.474 1.00 33.73 86 TYR A N 1
ATOM 627 C CA . TYR A 1 80 ? 48.261 -18.033 -6.192 1.00 33.24 86 TYR A CA 1
ATOM 628 C C . TYR A 1 80 ? 49.577 -18.220 -5.433 1.00 31.63 86 TYR A C 1
ATOM 629 O O . TYR A 1 80 ? 50.498 -18.852 -5.981 1.00 30.63 86 TYR A O 1
ATOM 638 N N . LEU A 1 81 ? 49.658 -17.654 -4.225 1.00 30.29 87 LEU A N 1
ATOM 639 C CA . LEU A 1 81 ? 50.754 -17.880 -3.246 1.00 29.44 87 LEU A CA 1
ATOM 640 C C . LEU A 1 81 ? 50.201 -18.707 -2.082 1.00 28.82 87 LEU A C 1
ATOM 641 O O . LEU A 1 81 ? 49.257 -18.234 -1.418 1.00 29.09 87 LEU A O 1
ATOM 646 N N . ILE A 1 82 ? 50.756 -19.902 -1.864 1.00 27.80 88 ILE A N 1
ATOM 647 C CA . ILE A 1 82 ? 50.363 -20.833 -0.765 1.00 27.09 88 ILE A CA 1
ATOM 648 C C . ILE A 1 82 ? 51.325 -20.622 0.407 1.00 26.71 88 ILE A C 1
ATOM 649 O O . ILE A 1 82 ? 52.507 -20.994 0.276 1.00 26.04 88 ILE A O 1
ATOM 654 N N . PHE A 1 83 ? 50.821 -20.050 1.504 1.00 26.48 89 PHE A N 1
ATOM 655 C CA . PHE A 1 83 ? 51.589 -19.697 2.724 1.00 26.46 89 PHE A CA 1
ATOM 656 C C . PHE A 1 83 ? 51.146 -20.572 3.900 1.00 27.06 89 PHE A C 1
ATOM 657 O O . PHE A 1 83 ? 50.030 -21.128 3.862 1.00 27.82 89 PHE A O 1
ATOM 665 N N . ASP A 1 84 ? 51.991 -20.653 4.932 1.00 26.98 90 ASP A N 1
ATOM 666 C CA . ASP A 1 84 ? 51.606 -21.106 6.295 1.00 27.62 90 ASP A CA 1
ATOM 667 C C . ASP A 1 84 ? 50.279 -20.442 6.677 1.00 28.25 90 ASP A C 1
ATOM 668 O O . ASP A 1 84 ? 50.142 -19.218 6.444 1.00 26.70 90 ASP A O 1
ATOM 673 N N . LEU A 1 85 ? 49.344 -21.208 7.245 1.00 28.56 91 LEU A N 1
ATOM 674 C CA . LEU A 1 85 ? 48.119 -20.647 7.872 1.00 30.52 91 LEU A CA 1
ATOM 675 C C . LEU A 1 85 ? 48.518 -19.987 9.197 1.00 31.07 91 LEU A C 1
ATOM 676 O O . LEU A 1 85 ? 48.971 -20.709 10.106 1.00 31.25 91 LEU A O 1
ATOM 681 N N . VAL A 1 86 ? 48.370 -18.662 9.275 1.00 31.85 92 VAL A N 1
ATOM 682 C CA . VAL A 1 86 ? 48.724 -17.814 10.451 1.00 33.32 92 VAL A CA 1
ATOM 683 C C . VAL A 1 86 ? 47.466 -17.037 10.859 1.00 33.58 92 VAL A C 1
ATOM 684 O O . VAL A 1 86 ? 46.952 -16.277 10.016 1.00 33.93 92 VAL A O 1
ATOM 688 N N . THR A 1 87 ? 46.993 -17.228 12.096 1.00 34.24 93 THR A N 1
ATOM 689 C CA . THR A 1 87 ? 45.659 -16.767 12.574 1.00 34.55 93 THR A CA 1
ATOM 690 C C . THR A 1 87 ? 45.781 -15.811 13.772 1.00 34.31 93 THR A C 1
ATOM 691 O O . THR A 1 87 ? 44.724 -15.373 14.260 1.00 34.37 93 THR A O 1
ATOM 695 N N . GLY A 1 88 ? 47.001 -15.478 14.215 1.00 32.97 94 GLY A N 1
ATOM 696 C CA . GLY A 1 88 ? 47.245 -14.641 15.408 1.00 31.92 94 GLY A CA 1
ATOM 697 C C . GLY A 1 88 ? 47.248 -13.149 15.100 1.00 30.94 94 GLY A C 1
ATOM 698 O O . GLY A 1 88 ? 47.320 -12.355 16.057 1.00 30.74 94 GLY A O 1
ATOM 699 N N . GLY A 1 89 ? 47.178 -12.769 13.821 1.00 30.11 95 GLY A N 1
ATOM 700 C CA . GLY A 1 89 ? 47.238 -11.362 13.376 1.00 29.93 95 GLY A CA 1
ATOM 701 C C . GLY A 1 89 ? 48.654 -10.811 13.455 1.00 29.66 95 GLY A C 1
ATOM 702 O O . GLY A 1 89 ? 49.588 -11.606 13.674 1.00 29.56 95 GLY A O 1
ATOM 703 N N . GLU A 1 90 ? 48.809 -9.493 13.300 1.00 29.63 96 GLU A N 1
ATOM 704 C CA . GLU A 1 90 ? 50.126 -8.805 13.247 1.00 29.43 96 GLU A CA 1
ATOM 705 C C . GLU A 1 90 ? 50.650 -8.548 14.663 1.00 28.80 96 GLU A C 1
ATOM 706 O O . GLU A 1 90 ? 49.833 -8.256 15.561 1.00 29.04 96 GLU A O 1
ATOM 712 N N . LEU A 1 91 ? 51.972 -8.626 14.835 1.00 27.67 97 LEU A N 1
ATOM 713 C CA . LEU A 1 91 ? 52.687 -8.163 16.052 1.00 27.53 97 LEU A CA 1
ATOM 714 C C . LEU A 1 91 ? 52.267 -6.718 16.352 1.00 27.28 97 LEU A C 1
ATOM 715 O O . LEU A 1 91 ? 52.061 -6.401 17.534 1.00 28.01 97 LEU A O 1
ATOM 720 N N . PHE A 1 92 ? 52.130 -5.884 15.316 1.00 27.04 98 PHE A N 1
ATOM 721 C CA . PHE A 1 92 ? 51.688 -4.469 15.429 1.00 27.32 98 PHE A CA 1
ATOM 722 C C . PHE A 1 92 ? 50.385 -4.396 16.235 1.00 27.80 98 PHE A C 1
ATOM 723 O O . PHE A 1 92 ? 50.310 -3.593 17.184 1.00 27.86 98 PHE A O 1
ATOM 731 N N . GLU A 1 93 ? 49.395 -5.207 15.854 1.00 28.37 99 GLU A N 1
ATOM 732 C CA . GLU A 1 93 ? 48.042 -5.236 16.474 1.00 29.54 99 GLU A CA 1
ATOM 733 C C . GLU A 1 93 ? 48.180 -5.678 17.935 1.00 29.48 99 GLU A C 1
ATOM 734 O O . GLU A 1 93 ? 47.539 -5.055 18.797 1.00 29.05 99 GLU A O 1
ATOM 740 N N . ASP A 1 94 ? 49.019 -6.685 18.203 1.00 29.36 100 ASP A N 1
ATOM 741 C CA . ASP A 1 94 ? 49.236 -7.235 19.567 1.00 28.85 100 ASP A CA 1
ATOM 742 C C . ASP A 1 94 ? 49.876 -6.162 20.459 1.00 29.25 100 ASP A C 1
ATOM 743 O O . ASP A 1 94 ? 49.483 -6.078 21.636 1.00 28.84 100 ASP A O 1
ATOM 748 N N . ILE A 1 95 ? 50.814 -5.374 19.921 1.00 29.22 101 ILE A N 1
ATOM 749 C CA . ILE A 1 95 ? 51.497 -4.267 20.660 1.00 30.12 101 ILE A CA 1
ATOM 750 C C . ILE A 1 95 ? 50.462 -3.188 21.011 1.00 30.10 101 ILE A C 1
ATOM 751 O O . ILE A 1 95 ? 50.488 -2.710 22.155 1.00 30.58 101 ILE A O 1
ATOM 756 N N . VAL A 1 96 ? 49.596 -2.814 20.063 1.00 31.51 102 VAL A N 1
ATOM 757 C CA . VAL A 1 96 ? 48.516 -1.800 20.272 1.00 31.89 102 VAL A CA 1
ATOM 758 C C . VAL A 1 96 ? 47.594 -2.289 21.397 1.00 32.63 102 VAL A C 1
ATOM 759 O O . VAL A 1 96 ? 47.270 -1.480 22.288 1.00 31.79 102 VAL A O 1
ATOM 763 N N . ALA A 1 97 ? 47.210 -3.569 21.358 1.00 33.24 103 ALA A N 1
ATOM 764 C CA . ALA A 1 97 ? 46.283 -4.225 22.312 1.00 33.55 103 ALA A CA 1
ATOM 765 C C . ALA A 1 97 ? 46.895 -4.253 23.719 1.00 34.01 103 ALA A C 1
ATOM 766 O O . ALA A 1 97 ? 46.204 -3.836 24.673 1.00 34.34 103 ALA A O 1
ATOM 768 N N . ARG A 1 98 ? 48.138 -4.731 23.835 1.00 34.14 104 ARG A N 1
ATOM 769 C CA . ARG A 1 98 ? 48.836 -4.971 25.129 1.00 34.34 104 ARG A CA 1
ATOM 770 C C . ARG A 1 98 ? 49.578 -3.705 25.580 1.00 33.02 104 ARG A C 1
ATOM 771 O O . ARG A 1 98 ? 50.006 -3.675 26.749 1.00 31.75 104 ARG A O 1
ATOM 779 N N . GLU A 1 99 ? 49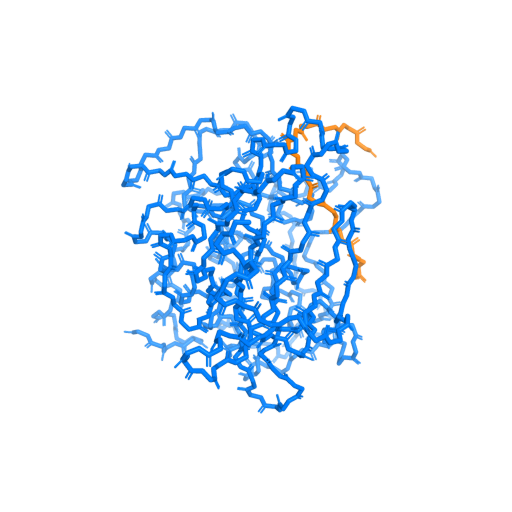.730 -2.721 24.684 1.00 32.44 105 GLU A N 1
ATOM 780 C CA . GLU A 1 99 ? 50.400 -1.407 24.913 1.00 32.61 105 GLU A CA 1
ATOM 781 C C . GLU A 1 99 ? 51.926 -1.575 24.863 1.00 31.65 105 GLU A C 1
ATOM 782 O O . GLU A 1 99 ? 52.569 -0.781 24.163 1.00 30.53 105 GLU A O 1
ATOM 788 N N . TYR A 1 100 ? 52.484 -2.550 25.588 1.00 31.31 106 TYR A N 1
ATOM 789 C CA . TYR A 1 100 ? 53.937 -2.876 25.588 1.00 31.70 106 TYR A CA 1
ATOM 790 C C . TYR A 1 100 ? 54.156 -4.294 26.131 1.00 30.87 106 TYR A C 1
ATOM 791 O O . TYR A 1 100 ? 53.221 -4.870 26.715 1.00 31.00 106 TYR A O 1
ATOM 800 N N . TYR A 1 101 ? 55.369 -4.823 25.947 1.00 30.41 107 TYR A N 1
ATOM 801 C CA . TYR A 1 101 ? 55.809 -6.173 26.389 1.00 30.09 107 TYR A CA 1
ATOM 802 C C . TYR A 1 101 ? 56.733 -6.035 27.604 1.00 29.63 107 T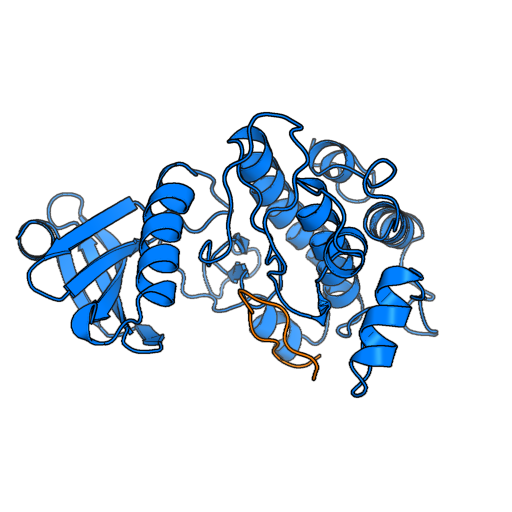YR A C 1
ATOM 803 O O . TYR A 1 101 ? 57.522 -5.071 27.654 1.00 28.63 107 TYR A O 1
ATOM 812 N N . SER A 1 102 ? 56.640 -6.981 28.545 1.00 29.94 108 SER A N 1
ATOM 813 C CA . SER A 1 102 ? 57.651 -7.226 29.609 1.00 30.04 108 SER A CA 1
ATOM 814 C C . SER A 1 102 ? 58.993 -7.532 28.937 1.00 30.51 108 SER A C 1
ATOM 815 O O . SER A 1 102 ? 58.971 -7.973 27.770 1.00 30.07 108 SER A O 1
ATOM 818 N N . GLU A 1 103 ? 60.108 -7.313 29.640 1.00 30.89 109 GLU A N 1
ATOM 819 C CA . GLU A 1 103 ? 61.475 -7.610 29.131 1.00 31.58 109 GLU A CA 1
ATOM 820 C C . GLU A 1 103 ? 61.551 -9.081 28.701 1.00 31.32 109 GLU A C 1
ATOM 821 O O . GLU A 1 103 ? 62.157 -9.351 27.650 1.00 31.28 109 GLU A O 1
ATOM 827 N N . ALA A 1 104 ? 60.946 -9.986 29.479 1.00 31.35 110 ALA A N 1
ATOM 828 C CA . ALA A 1 104 ? 60.918 -11.447 29.224 1.00 30.92 110 ALA A CA 1
ATOM 829 C C . ALA A 1 104 ? 60.221 -11.731 27.888 1.00 30.52 110 ALA A C 1
ATOM 830 O O . ALA A 1 104 ? 60.738 -12.569 27.121 1.00 31.09 110 ALA A O 1
ATOM 832 N N . ASP A 1 105 ? 59.101 -11.052 27.617 1.00 29.87 111 ASP A N 1
ATOM 833 C CA . ASP A 1 105 ? 58.279 -11.245 26.391 1.00 30.23 111 ASP A CA 1
ATOM 834 C C . ASP A 1 105 ? 58.956 -10.544 25.204 1.00 30.01 111 ASP A C 1
ATOM 835 O O . ASP A 1 105 ? 58.974 -11.140 24.106 1.00 29.10 111 ASP A O 1
ATOM 840 N N . ALA A 1 106 ? 59.497 -9.340 25.422 1.00 29.92 112 ALA A N 1
ATOM 841 C CA . ALA A 1 106 ? 60.242 -8.540 24.419 1.00 30.15 112 ALA A CA 1
ATOM 842 C C . ALA A 1 106 ? 61.468 -9.323 23.929 1.00 30.28 112 ALA A C 1
ATOM 843 O O . ALA A 1 106 ? 61.673 -9.399 22.699 1.00 30.09 112 ALA A O 1
ATOM 845 N N . SER A 1 107 ? 62.249 -9.875 24.864 1.00 30.08 113 SER A N 1
ATOM 846 C CA . SER A 1 107 ? 63.460 -10.696 24.598 1.00 30.16 113 SER A CA 1
ATOM 847 C C . SER A 1 107 ? 63.069 -11.943 23.797 1.00 30.11 113 SER A C 1
ATOM 848 O O . SER A 1 107 ? 63.733 -12.230 22.787 1.00 29.75 113 SER A O 1
ATOM 851 N N . HIS A 1 108 ? 62.021 -12.648 24.230 1.00 30.54 114 HIS A N 1
ATOM 852 C CA . HIS A 1 108 ? 61.486 -13.853 23.544 1.00 31.08 114 HIS A CA 1
ATOM 853 C C . HIS A 1 108 ? 61.080 -13.488 22.111 1.00 30.04 114 HIS A C 1
ATOM 854 O O . HIS A 1 108 ? 61.405 -14.257 21.190 1.00 29.81 114 HIS A O 1
ATOM 861 N N . CYS A 1 109 ? 60.404 -12.349 21.935 1.00 29.92 115 CYS A N 1
ATOM 862 C CA . CYS A 1 109 ? 59.891 -11.859 20.627 1.00 28.79 115 CYS A CA 1
ATOM 863 C C . CYS A 1 109 ? 61.066 -11.534 19.693 1.00 28.34 115 CYS A C 1
ATOM 864 O O . CYS A 1 109 ? 61.088 -12.068 18.566 1.00 26.97 115 CYS A O 1
ATOM 867 N N . ILE A 1 110 ? 62.011 -10.703 20.148 1.00 27.72 116 ILE A N 1
ATOM 868 C CA . ILE A 1 110 ? 63.146 -10.201 19.317 1.00 27.74 116 ILE A CA 1
ATOM 869 C C . ILE A 1 110 ? 64.095 -11.365 18.997 1.00 27.08 116 ILE A C 1
ATOM 870 O O . ILE A 1 110 ? 64.700 -11.337 17.912 1.00 24.78 116 ILE A O 1
ATOM 875 N N . GLN A 1 111 ? 64.210 -12.342 19.905 1.00 27.37 117 GLN A N 1
ATOM 876 C CA . GLN A 1 111 ? 64.977 -13.604 19.710 1.00 28.00 117 GLN A CA 1
ATOM 877 C C . GLN A 1 111 ? 64.501 -14.280 18.418 1.00 26.99 117 GLN A C 1
ATOM 878 O O . GLN A 1 111 ? 65.351 -14.587 17.563 1.00 26.43 117 GLN A O 1
ATOM 884 N N . GLN A 1 112 ? 63.185 -14.477 18.284 1.00 26.46 118 GLN A N 1
ATOM 885 C CA . GLN A 1 112 ? 62.545 -15.155 17.124 1.00 25.64 118 GLN A CA 1
ATOM 886 C C . GLN A 1 112 ? 62.736 -14.317 15.853 1.00 24.95 118 GLN A C 1
ATOM 887 O O . GLN A 1 112 ? 62.911 -14.918 14.774 1.00 24.35 118 GLN A O 1
ATOM 893 N N . ILE A 1 113 ? 62.672 -12.988 15.977 1.00 23.57 119 ILE A N 1
ATOM 894 C CA . ILE A 1 113 ? 62.846 -12.029 14.845 1.00 23.49 119 ILE A CA 1
ATOM 895 C C . ILE A 1 113 ? 64.294 -12.119 14.348 1.00 23.55 119 ILE A C 1
ATOM 896 O O . ILE A 1 113 ? 64.491 -12.146 13.118 1.00 24.16 119 ILE A O 1
ATOM 901 N N . LEU A 1 114 ? 65.259 -12.177 15.269 1.00 23.27 120 LEU A N 1
ATOM 902 C CA . LEU A 1 114 ? 66.713 -12.247 14.952 1.00 23.79 120 LEU A CA 1
ATOM 903 C C . LEU A 1 114 ? 67.051 -13.596 14.302 1.00 23.91 120 LEU A C 1
ATOM 904 O O . LEU A 1 114 ? 67.910 -13.610 13.394 1.00 24.19 120 LEU A O 1
ATOM 909 N N . GLU A 1 115 ? 66.417 -14.684 14.750 1.00 23.95 121 GLU A N 1
ATOM 910 C CA . GLU A 1 115 ? 66.585 -16.037 14.151 1.00 24.20 121 GLU A CA 1
ATOM 911 C C . GLU A 1 115 ? 66.106 -15.989 12.694 1.00 23.56 121 GLU A C 1
ATOM 912 O O . GLU A 1 115 ? 66.821 -16.511 11.822 1.00 23.71 121 GLU A O 1
ATOM 918 N N . ALA A 1 116 ? 64.957 -15.357 12.444 1.00 23.35 122 ALA A N 1
ATOM 919 C CA . ALA A 1 116 ? 64.388 -15.147 11.091 1.00 23.63 122 ALA A CA 1
ATOM 920 C C . ALA A 1 116 ? 65.364 -14.315 10.249 1.00 23.30 122 ALA A C 1
ATOM 921 O O . ALA A 1 116 ? 65.643 -14.710 9.103 1.00 23.17 122 ALA A O 1
ATOM 923 N N . VAL A 1 117 ? 65.875 -13.215 10.809 1.00 22.97 123 VAL A N 1
ATOM 924 C CA . VAL A 1 117 ? 66.820 -12.283 10.124 1.00 22.79 123 VAL A CA 1
ATOM 925 C C . VAL A 1 117 ? 68.140 -13.017 9.854 1.00 23.12 123 VAL A C 1
ATOM 926 O O . VAL A 1 117 ? 68.668 -12.884 8.731 1.00 23.00 123 VAL A O 1
ATOM 930 N N . LEU A 1 118 ? 68.653 -13.766 10.834 1.00 23.23 124 LEU A N 1
ATOM 931 C CA . LEU A 1 118 ? 69.899 -14.561 10.674 1.00 23.77 124 LEU A CA 1
ATOM 932 C C . LEU A 1 118 ? 69.735 -15.495 9.470 1.00 23.72 124 LEU A C 1
ATOM 933 O O . LEU A 1 118 ? 70.634 -15.504 8.604 1.00 23.18 124 LEU A O 1
ATOM 938 N N . HIS A 1 119 ? 68.620 -16.230 9.405 1.00 23.66 125 HIS A N 1
ATOM 939 C CA . HIS A 1 119 ? 68.308 -17.176 8.301 1.00 23.76 125 HIS A CA 1
ATOM 940 C C . HIS A 1 119 ? 68.354 -16.434 6.959 1.00 23.31 125 HIS A C 1
ATOM 941 O O . HIS A 1 119 ? 69.092 -16.888 6.062 1.00 22.71 125 HIS A O 1
ATOM 948 N N . CYS A 1 120 ? 67.606 -15.333 6.833 1.00 23.24 126 CYS A N 1
ATOM 949 C CA . CYS A 1 120 ? 67.592 -14.457 5.628 1.00 23.21 126 CYS A CA 1
ATOM 950 C C . CYS A 1 120 ? 69.033 -14.156 5.200 1.00 23.02 126 CYS A C 1
ATOM 951 O O . CYS A 1 120 ? 69.383 -14.422 4.031 1.00 22.36 126 CYS A O 1
ATOM 954 N N . HIS A 1 121 ? 69.828 -13.631 6.132 1.00 23.20 127 HIS A N 1
ATOM 955 C CA . HIS A 1 121 ? 71.222 -13.162 5.911 1.00 23.27 127 HIS A CA 1
ATOM 956 C C . HIS A 1 121 ? 72.107 -14.330 5.458 1.00 23.90 127 HIS A C 1
ATOM 957 O O . HIS A 1 121 ? 72.872 -14.137 4.498 1.00 23.82 127 HIS A O 1
ATOM 964 N N . GLN A 1 122 ? 71.984 -15.499 6.097 1.00 24.58 128 GLN A N 1
ATOM 965 C CA . GLN A 1 122 ? 72.733 -16.732 5.726 1.00 25.30 128 GLN A CA 1
ATOM 966 C C . GLN A 1 122 ? 72.324 -17.208 4.326 1.00 24.28 128 GLN A C 1
ATOM 967 O O . GLN A 1 122 ? 73.186 -17.756 3.627 1.00 24.58 128 GLN A O 1
ATOM 973 N N . MET A 1 123 ? 71.055 -17.025 3.946 1.00 24.15 129 MET A N 1
ATOM 974 C CA . MET A 1 123 ? 70.500 -17.461 2.636 1.00 24.00 129 MET A CA 1
ATOM 975 C C . MET A 1 123 ? 70.784 -16.403 1.558 1.00 23.75 129 MET A C 1
ATOM 976 O O . MET A 1 123 ? 70.485 -16.672 0.383 1.00 23.79 129 MET A O 1
ATOM 981 N N . GLY A 1 124 ? 71.350 -15.253 1.941 1.00 24.02 130 GLY A N 1
ATOM 982 C CA . GLY A 1 124 ? 71.747 -14.169 1.021 1.00 23.68 130 GLY A CA 1
ATOM 983 C C . GLY A 1 124 ? 70.580 -13.255 0.692 1.00 23.00 130 GLY A C 1
ATOM 984 O O . GLY A 1 124 ? 70.480 -12.813 -0.470 1.00 22.83 130 GLY A O 1
ATOM 985 N N . VAL A 1 125 ? 69.718 -12.986 1.677 1.00 22.73 131 VAL A N 1
ATOM 986 C CA . VAL A 1 125 ? 68.510 -12.124 1.522 1.00 21.79 131 VAL A CA 1
ATOM 987 C C . VAL A 1 125 ? 68.558 -11.007 2.570 1.00 21.64 131 VAL A C 1
ATOM 988 O O . VAL A 1 125 ? 68.817 -11.306 3.753 1.00 20.76 131 VAL A O 1
ATOM 992 N N . VAL A 1 126 ? 68.331 -9.766 2.131 1.00 21.13 132 VAL A N 1
ATOM 993 C CA . VAL A 1 126 ? 68.049 -8.589 3.001 1.00 21.17 132 VAL 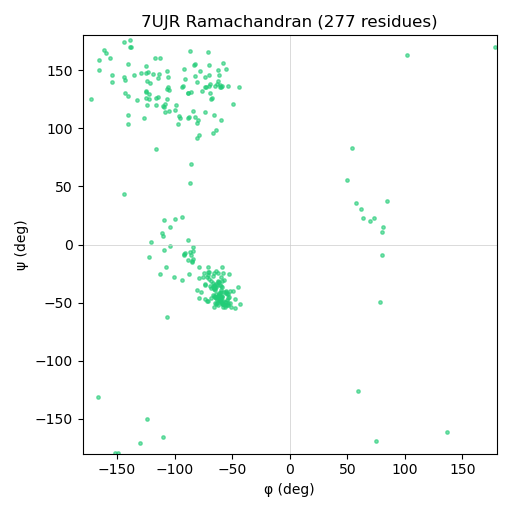A CA 1
ATOM 994 C C . VAL A 1 126 ? 66.557 -8.264 2.854 1.00 20.84 132 VAL A C 1
ATOM 995 O O . VAL A 1 126 ? 66.106 -8.089 1.707 1.00 20.87 132 VAL A O 1
ATOM 999 N N . HIS A 1 127 ? 65.818 -8.209 3.966 1.00 21.12 133 HIS A N 1
ATOM 1000 C CA . HIS A 1 127 ? 64.348 -7.973 3.990 1.00 21.34 133 HIS A CA 1
ATOM 1001 C C . HIS A 1 127 ? 64.036 -6.522 3.601 1.00 21.43 133 HIS A C 1
ATOM 1002 O O . HIS A 1 127 ? 63.105 -6.324 2.792 1.00 21.78 133 HIS A O 1
ATOM 1009 N N . ARG A 1 128 ? 64.738 -5.563 4.220 1.00 21.73 134 ARG A N 1
ATOM 1010 C CA . ARG A 1 128 ? 64.714 -4.100 3.922 1.00 22.17 134 ARG A CA 1
ATOM 1011 C C . ARG A 1 128 ? 63.500 -3.404 4.554 1.00 22.70 134 ARG A C 1
ATOM 1012 O O . ARG A 1 128 ? 63.473 -2.157 4.505 1.00 22.88 134 ARG A O 1
ATOM 1020 N N . ASP A 1 129 ? 62.540 -4.146 5.119 1.00 22.87 135 ASP A N 1
ATOM 1021 C CA . ASP A 1 129 ? 61.245 -3.580 5.589 1.00 23.07 135 ASP A CA 1
ATOM 1022 C C . ASP A 1 129 ? 60.769 -4.291 6.863 1.00 23.40 135 ASP A C 1
ATOM 1023 O O . ASP A 1 129 ? 59.556 -4.572 6.963 1.00 22.87 135 ASP A O 1
ATOM 1028 N N . LEU A 1 130 ? 61.669 -4.540 7.818 1.00 24.18 136 LEU A N 1
ATOM 1029 C CA . LEU A 1 130 ? 61.301 -5.098 9.149 1.00 24.94 136 LEU A CA 1
ATOM 1030 C C . LEU A 1 130 ? 60.478 -4.055 9.914 1.00 24.65 136 LEU A C 1
ATOM 1031 O O . LEU A 1 130 ? 60.937 -2.904 10.030 1.00 23.79 136 LEU A O 1
ATOM 1036 N N . LYS A 1 131 ? 59.290 -4.453 10.377 1.00 25.13 137 LYS A N 1
ATOM 1037 C CA . LYS A 1 131 ? 58.394 -3.638 11.242 1.00 24.92 137 LYS A CA 1
ATOM 1038 C C . LYS A 1 131 ? 57.329 -4.563 11.824 1.00 25.11 137 LYS A C 1
ATOM 1039 O O . LYS A 1 131 ? 57.092 -5.641 11.281 1.00 25.45 137 LYS A O 1
ATOM 1045 N N . PRO A 1 132 ? 56.666 -4.189 12.945 1.00 24.55 138 PRO A N 1
ATOM 1046 C CA . PRO A 1 132 ? 55.643 -5.041 13.558 1.00 24.55 138 PRO A CA 1
ATOM 1047 C C . PRO A 1 132 ? 54.473 -5.387 12.620 1.00 24.97 138 PRO A C 1
ATOM 1048 O O . PRO A 1 132 ? 53.841 -6.412 12.830 1.00 25.19 138 PRO A O 1
ATOM 1052 N N . GLU A 1 133 ? 54.219 -4.540 11.616 1.00 24.97 139 GLU A N 1
ATOM 1053 C CA . GLU A 1 133 ? 53.172 -4.741 10.576 1.00 25.16 139 GLU A CA 1
ATOM 1054 C C . GLU A 1 133 ? 53.535 -5.940 9.689 1.00 24.99 139 GLU A C 1
ATOM 1055 O O . GLU A 1 133 ? 52.600 -6.561 9.144 1.00 24.90 139 GLU A O 1
ATOM 1061 N N . ASN A 1 134 ? 54.832 -6.253 9.556 1.00 24.92 140 ASN A N 1
ATOM 1062 C CA . ASN A 1 134 ? 55.356 -7.329 8.668 1.00 25.09 140 ASN A CA 1
ATOM 1063 C C . ASN A 1 134 ? 55.747 -8.558 9.498 1.00 25.24 140 ASN A C 1
ATOM 1064 O O . ASN A 1 134 ? 56.442 -9.435 8.954 1.00 25.49 140 ASN A O 1
ATOM 1069 N N . LEU A 1 135 ? 55.303 -8.624 10.756 1.00 25.79 141 LEU A N 1
ATOM 1070 C CA . LEU A 1 135 ? 55.503 -9.787 11.661 1.00 26.46 141 LEU A CA 1
ATOM 1071 C C . LEU A 1 135 ? 54.133 -10.287 12.130 1.00 27.55 141 LEU A C 1
ATOM 1072 O O . LEU A 1 135 ? 53.354 -9.473 12.665 1.00 27.06 141 LEU A O 1
ATOM 1077 N N . LEU A 1 136 ? 53.854 -11.576 11.918 1.00 28.40 142 LEU A N 1
ATOM 1078 C CA . LEU A 1 136 ? 52.542 -12.212 12.205 1.00 29.52 142 LEU A CA 1
ATOM 1079 C C . LEU A 1 136 ? 52.716 -13.234 13.333 1.00 30.76 142 LEU A C 1
ATOM 1080 O O . LEU A 1 136 ? 53.780 -13.884 13.389 1.00 31.56 142 LEU A O 1
ATOM 1085 N N . LEU A 1 137 ? 51.714 -13.346 14.209 1.00 31.55 143 LEU A N 1
ATOM 1086 C CA . LEU A 1 137 ? 51.650 -14.369 15.286 1.00 32.42 143 LEU A CA 1
ATOM 1087 C C . LEU A 1 137 ? 50.975 -15.623 14.722 1.00 33.47 143 LEU A C 1
ATOM 1088 O O . LEU A 1 137 ? 49.905 -15.478 14.103 1.00 33.16 143 LEU A O 1
ATOM 1093 N N . ALA A 1 138 ? 51.590 -16.794 14.920 1.00 34.88 144 ALA A N 1
ATOM 1094 C CA . ALA A 1 138 ? 51.156 -18.098 14.359 1.00 36.56 144 ALA A CA 1
ATOM 1095 C C . ALA A 1 138 ? 49.691 -18.365 14.720 1.00 38.16 144 ALA A C 1
ATOM 1096 O O . ALA A 1 138 ? 48.943 -18.836 13.839 1.00 38.20 144 ALA A O 1
ATOM 1098 N N . SER A 1 139 ? 49.312 -18.076 15.969 1.00 40.20 145 SER A N 1
ATOM 1099 C CA . SER A 1 139 ? 47.947 -18.266 16.527 1.00 42.75 145 SER A CA 1
ATOM 1100 C C . SER A 1 139 ? 47.696 -17.245 17.644 1.00 45.28 145 SER A C 1
ATOM 1101 O O . SER A 1 139 ? 48.607 -16.443 17.930 1.00 43.99 145 SER A O 1
ATOM 1104 N N . LYS A 1 140 ? 46.508 -17.296 18.256 1.00 48.75 146 LYS A N 1
ATOM 1105 C CA . LYS A 1 140 ? 46.059 -16.375 19.337 1.00 51.22 146 LYS A CA 1
ATOM 1106 C C . LYS A 1 140 ? 46.685 -16.794 20.674 1.00 52.67 146 LYS A C 1
ATOM 1107 O O . LYS A 1 140 ? 46.723 -15.952 21.592 1.00 54.11 146 LYS A O 1
ATOM 1113 N N . LEU A 1 141 ? 47.150 -18.045 20.772 1.00 54.03 147 LEU A N 1
ATOM 1114 C CA . LEU A 1 141 ? 47.707 -18.655 22.013 1.00 54.62 147 LEU A CA 1
ATOM 1115 C C . LEU A 1 141 ? 48.949 -17.867 22.451 1.00 54.70 147 LEU A C 1
ATOM 1116 O O . LEU A 1 141 ? 49.677 -17.374 21.567 1.00 54.44 147 LEU A O 1
ATOM 1121 N N . LYS A 1 142 ? 49.174 -17.749 23.765 1.00 53.63 148 LYS A N 1
ATOM 1122 C CA . LYS A 1 142 ? 50.368 -17.081 24.351 1.00 51.96 148 LYS A CA 1
ATOM 1123 C C . LYS A 1 142 ? 51.601 -17.947 24.068 1.00 50.68 148 LYS A C 1
ATOM 1124 O O . LYS A 1 142 ? 51.493 -19.183 24.187 1.00 50.68 148 LYS A O 1
ATOM 1126 N N . GLY A 1 143 ? 52.719 -17.317 23.692 1.00 49.06 149 GLY A N 1
ATOM 1127 C CA . GLY A 1 143 ? 53.968 -17.999 23.300 1.00 46.51 149 GLY A CA 1
ATOM 1128 C C . GLY A 1 143 ? 53.917 -18.515 21.870 1.00 44.60 149 GLY A C 1
ATOM 1129 O O . GLY A 1 143 ? 54.821 -19.285 21.496 1.00 45.11 149 GLY A O 1
ATOM 1130 N N . ALA A 1 144 ? 52.905 -18.111 21.093 1.00 42.87 150 ALA A N 1
ATOM 1131 C CA . ALA A 1 144 ? 52.751 -18.458 19.660 1.00 40.95 150 ALA A CA 1
ATOM 1132 C C . ALA A 1 144 ? 53.903 -17.829 18.872 1.00 38.93 150 ALA A C 1
ATOM 1133 O O . ALA A 1 144 ? 54.225 -16.654 19.132 1.00 40.51 150 ALA A O 1
ATOM 1135 N N . ALA A 1 145 ? 54.497 -18.590 17.951 1.00 36.45 151 ALA A N 1
ATOM 1136 C CA . ALA A 1 145 ? 55.663 -18.181 17.135 1.00 34.29 151 ALA A CA 1
ATOM 1137 C C . ALA A 1 145 ? 55.363 -16.854 16.427 1.00 32.94 151 ALA A C 1
ATOM 1138 O O . ALA A 1 145 ? 54.239 -16.693 15.906 1.00 31.90 151 ALA A O 1
ATOM 1140 N N . VAL A 1 146 ? 56.336 -15.940 16.431 1.00 31.46 152 VAL A N 1
ATOM 1141 C CA . VAL A 1 146 ? 56.348 -14.710 15.588 1.00 30.86 152 VAL A CA 1
ATOM 1142 C C . VAL A 1 146 ? 57.006 -15.087 14.256 1.00 29.58 152 VAL A C 1
ATOM 1143 O O . VAL A 1 146 ? 58.089 -15.702 14.289 1.00 29.95 152 VAL A O 1
ATOM 1147 N N . LYS A 1 147 ? 56.367 -14.745 13.135 1.00 28.89 153 LYS A N 1
ATOM 1148 C CA . LYS A 1 147 ? 56.819 -15.126 11.770 1.00 28.53 153 LYS A CA 1
ATOM 1149 C C . LYS A 1 147 ? 56.980 -13.867 10.913 1.00 28.03 153 LYS A C 1
ATOM 1150 O O . LYS A 1 147 ? 56.014 -13.085 10.830 1.00 28.12 153 LYS A O 1
ATOM 1156 N N . LEU A 1 148 ? 58.160 -13.693 10.309 1.00 27.51 154 LEU A N 1
ATOM 1157 C CA . LEU A 1 148 ? 58.483 -12.593 9.359 1.00 27.05 154 LEU A CA 1
ATOM 1158 C C . LEU A 1 148 ? 57.707 -12.820 8.056 1.00 26.98 154 LEU A C 1
ATOM 1159 O O . LEU A 1 148 ? 57.678 -13.976 7.585 1.00 26.46 154 LEU A O 1
ATOM 1164 N N . ALA A 1 149 ? 57.114 -11.756 7.503 1.00 26.62 155 ALA A N 1
ATOM 1165 C CA . ALA A 1 149 ? 56.238 -11.796 6.308 1.00 27.62 155 ALA A CA 1
ATOM 1166 C C . ALA A 1 149 ? 56.532 -10.613 5.376 1.00 28.32 155 ALA A C 1
ATOM 1167 O O . ALA A 1 149 ? 57.367 -9.753 5.729 1.00 28.05 155 ALA A O 1
ATOM 1169 N N . ASP A 1 150 ? 55.860 -10.602 4.221 1.00 29.62 156 ASP A N 1
ATOM 1170 C CA . ASP A 1 150 ? 55.893 -9.537 3.182 1.00 30.65 156 ASP A CA 1
ATOM 1171 C C . ASP A 1 150 ? 57.341 -9.259 2.756 1.00 30.08 156 ASP A C 1
ATOM 1172 O O . ASP A 1 150 ? 57.935 -8.277 3.246 1.00 30.30 156 ASP A O 1
ATOM 1177 N N . PHE A 1 151 ? 57.854 -10.075 1.833 1.00 28.97 157 PHE A N 1
ATOM 1178 C CA . PHE A 1 151 ? 59.200 -9.950 1.213 1.00 28.76 157 PHE A CA 1
ATOM 1179 C C . PHE A 1 151 ? 59.098 -9.155 -0.098 1.00 28.47 157 PHE A C 1
ATOM 1180 O O . PHE A 1 151 ? 59.992 -9.293 -0.944 1.00 28.49 157 PHE A O 1
ATOM 1188 N N . GLY A 1 152 ? 58.060 -8.317 -0.238 1.00 28.59 158 GLY A N 1
ATOM 1189 C CA . GLY A 1 152 ? 57.800 -7.477 -1.425 1.00 27.99 158 GLY A CA 1
ATOM 1190 C C . GLY A 1 152 ? 58.929 -6.499 -1.724 1.00 27.50 158 GLY A C 1
ATOM 1191 O O . GLY A 1 152 ? 59.077 -6.127 -2.908 1.00 28.52 158 GLY A O 1
ATOM 1192 N N . LEU A 1 153 ? 59.688 -6.079 -0.705 1.00 25.90 159 LEU A N 1
ATOM 1193 C CA . LEU A 1 153 ? 60.834 -5.138 -0.851 1.00 25.84 159 LEU A CA 1
ATOM 1194 C C . LEU A 1 153 ? 62.164 -5.864 -0.603 1.00 25.18 159 LEU A C 1
ATOM 1195 O O . LEU A 1 153 ? 63.201 -5.178 -0.559 1.00 25.62 159 LEU A O 1
ATOM 1200 N N . ALA A 1 154 ? 62.144 -7.192 -0.461 1.00 24.43 160 ALA A N 1
ATOM 1201 C CA . ALA A 1 154 ? 63.336 -8.019 -0.159 1.00 25.01 160 ALA A CA 1
ATOM 1202 C C . ALA A 1 154 ? 64.260 -8.054 -1.383 1.00 25.56 160 ALA A C 1
ATOM 1203 O O . ALA A 1 154 ? 63.746 -8.038 -2.519 1.00 24.69 160 ALA A O 1
ATOM 1205 N N . ILE A 1 155 ? 65.576 -8.093 -1.151 1.00 26.04 161 ILE A N 1
ATOM 1206 C CA . ILE A 1 155 ? 66.624 -8.154 -2.213 1.00 26.97 161 ILE A CA 1
ATOM 1207 C C . ILE A 1 155 ? 67.522 -9.365 -1.951 1.00 27.71 161 ILE A C 1
ATOM 1208 O O . ILE A 1 155 ? 67.641 -9.779 -0.783 1.00 26.34 161 ILE A O 1
ATOM 1213 N N . GLU A 1 156 ? 68.131 -9.898 -3.011 1.00 29.18 162 GLU A N 1
ATOM 1214 C CA . GLU A 1 156 ? 69.207 -10.916 -2.928 1.00 30.71 162 GLU A CA 1
ATOM 1215 C C . GLU A 1 156 ? 70.555 -10.185 -2.922 1.00 31.73 162 GLU A C 1
ATOM 1216 O O . GLU A 1 156 ? 70.709 -9.226 -3.705 1.00 31.77 162 GLU A O 1
ATOM 1222 N N . VAL A 1 157 ? 71.474 -10.605 -2.049 1.00 33.05 163 VAL A N 1
ATOM 1223 C CA . VAL A 1 157 ? 72.864 -10.066 -1.943 1.00 34.50 163 VAL A CA 1
ATOM 1224 C C . VAL A 1 157 ? 73.838 -11.248 -1.968 1.00 36.80 163 VAL A C 1
ATOM 1225 O O . VAL A 1 157 ? 73.464 -12.330 -1.470 1.00 38.23 163 VAL A O 1
ATOM 1229 N N . GLU A 1 158 ? 75.032 -11.044 -2.534 1.00 38.35 164 GLU A N 1
ATOM 1230 C CA . GLU A 1 158 ? 76.126 -12.052 -2.591 1.00 39.34 164 GLU A CA 1
ATOM 1231 C C . GLU A 1 158 ? 77.096 -11.786 -1.433 1.00 40.05 164 GLU A C 1
ATOM 1232 O O . GLU A 1 158 ? 77.873 -10.821 -1.528 1.00 40.53 164 GLU A O 1
ATOM 1234 N N . GLY A 1 159 ? 77.031 -12.605 -0.377 1.00 40.43 165 GLY A N 1
ATOM 1235 C CA . GLY A 1 159 ? 77.876 -12.486 0.827 1.00 39.99 165 GLY A CA 1
ATOM 1236 C C . GLY A 1 159 ? 77.687 -11.144 1.514 1.00 40.31 165 GLY A C 1
ATOM 1237 O O . GLY A 1 159 ? 76.529 -10.787 1.797 1.00 40.57 165 GLY A O 1
ATOM 1238 N N . GLU A 1 160 ? 78.785 -10.417 1.752 1.00 39.78 166 GLU A N 1
ATOM 1239 C CA . GLU A 1 160 ? 78.799 -9.113 2.469 1.00 39.68 166 GLU A CA 1
ATOM 1240 C C . GLU A 1 160 ? 78.857 -7.961 1.456 1.00 39.07 166 GLU A C 1
ATOM 1241 O O . GLU A 1 160 ? 79.285 -6.853 1.844 1.00 39.69 166 GLU A O 1
ATOM 1247 N N . GLN A 1 161 ? 78.434 -8.219 0.212 1.00 39.13 167 GLN A N 1
ATOM 1248 C CA . GLN A 1 161 ? 78.242 -7.212 -0.867 1.00 40.04 167 GLN A CA 1
ATOM 1249 C C . GLN A 1 161 ? 77.419 -6.036 -0.329 1.00 38.22 167 GLN A C 1
ATOM 1250 O O . GLN A 1 161 ? 76.280 -6.273 0.118 1.00 38.30 167 GLN A O 1
ATOM 1256 N N . GLN A 1 162 ? 77.985 -4.826 -0.367 1.00 36.89 168 GLN A N 1
ATOM 1257 C CA . GLN A 1 162 ? 77.264 -3.545 -0.133 1.00 35.93 168 GLN A CA 1
ATOM 1258 C C . GLN A 1 162 ? 77.074 -2.860 -1.492 1.00 34.22 168 GLN A C 1
ATOM 1259 O O . GLN A 1 162 ? 78.052 -2.797 -2.258 1.00 34.76 168 GLN A O 1
ATOM 1265 N N . ALA A 1 163 ? 75.863 -2.384 -1.785 1.00 31.80 169 ALA A N 1
ATOM 1266 C CA . ALA A 1 163 ? 75.516 -1.695 -3.050 1.00 30.29 169 ALA A CA 1
ATOM 1267 C C . ALA A 1 163 ? 74.303 -0.788 -2.829 1.00 29.02 169 ALA A C 1
ATOM 1268 O O . ALA A 1 163 ? 73.578 -0.991 -1.828 1.00 27.82 169 ALA A O 1
ATOM 1270 N N . TRP A 1 164 ? 74.101 0.189 -3.716 1.00 27.36 170 TRP A N 1
ATOM 1271 C CA . TRP A 1 164 ? 72.883 1.039 -3.714 1.00 27.16 170 TRP A CA 1
ATOM 1272 C C . TRP A 1 164 ? 71.737 0.254 -4.357 1.00 26.59 170 TRP A C 1
ATOM 1273 O O . TRP A 1 164 ? 71.624 0.271 -5.601 1.00 26.45 170 TRP A O 1
ATOM 1284 N N . PHE A 1 165 ? 70.928 -0.413 -3.531 1.00 26.32 171 PHE A N 1
ATOM 1285 C CA . PHE A 1 165 ? 69.785 -1.257 -3.963 1.00 26.58 171 PHE A CA 1
ATOM 1286 C C . PHE A 1 165 ? 68.516 -0.401 -4.075 1.00 26.47 171 PHE A C 1
ATOM 1287 O O . PHE A 1 165 ? 67.441 -0.968 -4.355 1.00 26.25 171 PHE A O 1
ATOM 1295 N N . GLY A 1 166 ? 68.630 0.917 -3.863 1.00 26.17 172 GLY A N 1
ATOM 1296 C CA . GLY A 1 166 ? 67.527 1.881 -4.039 1.00 25.45 172 GLY A CA 1
ATOM 1297 C C . GLY A 1 166 ? 66.908 2.296 -2.715 1.00 25.18 172 GLY A C 1
ATOM 1298 O O . GLY A 1 166 ? 67.127 1.596 -1.705 1.00 25.52 172 GLY A O 1
ATOM 1299 N N . PHE A 1 167 ? 66.152 3.398 -2.721 1.00 25.27 173 PHE A N 1
ATOM 1300 C CA . PHE A 1 167 ? 65.425 3.931 -1.541 1.00 24.94 173 PHE A CA 1
ATOM 1301 C C . PHE A 1 167 ? 64.106 3.167 -1.394 1.00 25.38 173 PHE A C 1
ATOM 1302 O O . PHE A 1 167 ? 63.205 3.345 -2.235 1.00 26.88 173 PHE A O 1
ATOM 1310 N N . ALA A 1 168 ? 64.010 2.329 -0.361 1.00 24.73 174 ALA A N 1
ATOM 1311 C CA . ALA A 1 168 ? 62.863 1.430 -0.106 1.00 24.44 174 ALA A CA 1
ATOM 1312 C C . ALA A 1 168 ? 62.774 1.128 1.391 1.00 24.00 174 ALA A C 1
ATOM 1313 O O . ALA A 1 168 ? 63.837 1.035 2.044 1.00 23.77 174 ALA A O 1
ATOM 1315 N N . GLY A 1 169 ? 61.550 0.974 1.901 1.00 24.22 175 GLY A N 1
ATOM 1316 C CA . GLY A 1 169 ? 61.276 0.639 3.311 1.00 23.70 175 GLY A CA 1
ATOM 1317 C C . GLY A 1 169 ? 60.145 1.477 3.872 1.00 24.13 175 GLY A C 1
ATOM 1318 O O . GLY A 1 169 ? 59.377 2.059 3.073 1.00 23.94 175 GLY A O 1
ATOM 1319 N N . THR A 1 170 ? 60.058 1.539 5.201 1.00 23.64 176 THR A N 1
ATOM 1320 C CA . THR A 1 170 ? 59.016 2.273 5.959 1.00 24.00 176 THR A CA 1
ATOM 1321 C C . THR A 1 170 ? 59.696 3.382 6.752 1.00 23.99 176 THR A C 1
ATOM 1322 O O . THR A 1 170 ? 60.623 3.102 7.507 1.00 23.50 176 THR A O 1
ATOM 1326 N N . PRO A 1 171 ? 59.244 4.653 6.612 1.00 24.01 177 PRO A N 1
ATOM 1327 C CA . PRO A 1 171 ? 59.972 5.814 7.131 1.00 24.42 177 PRO A CA 1
ATOM 1328 C C . PRO A 1 171 ? 60.563 5.652 8.540 1.00 24.67 177 PRO A C 1
ATOM 1329 O O . PRO A 1 171 ? 61.741 5.910 8.703 1.00 25.54 177 PRO A O 1
ATOM 1333 N N . GLY A 1 172 ? 59.741 5.231 9.508 1.00 24.67 178 GLY A N 1
ATOM 1334 C CA . GLY A 1 172 ? 60.116 5.122 10.933 1.00 24.48 178 GLY A CA 1
ATOM 1335 C C . GLY A 1 172 ? 61.205 4.089 11.180 1.00 24.40 178 GLY A C 1
ATOM 1336 O O . GLY A 1 172 ? 61.887 4.204 12.215 1.00 23.99 178 GLY A O 1
ATOM 1337 N N . TYR A 1 173 ? 61.366 3.118 10.273 1.00 24.59 179 TYR A N 1
ATOM 1338 C CA . TYR A 1 173 ? 62.278 1.950 10.418 1.00 24.71 179 TYR A CA 1
ATOM 1339 C C . TYR A 1 173 ? 63.484 2.066 9.474 1.00 24.15 179 TYR A C 1
ATOM 1340 O O . TYR A 1 173 ? 64.379 1.205 9.567 1.00 23.46 179 TYR A O 1
ATOM 1349 N N . LEU A 1 174 ? 63.517 3.086 8.608 1.00 23.84 180 LEU A N 1
ATOM 1350 C CA . LEU A 1 174 ? 64.610 3.307 7.620 1.00 23.13 180 LEU A CA 1
ATOM 1351 C C . LEU A 1 174 ? 65.943 3.504 8.352 1.00 22.83 180 LEU A C 1
ATOM 1352 O O . LEU A 1 174 ? 65.981 4.253 9.350 1.00 22.14 180 LEU A O 1
ATOM 1357 N N . SER A 1 175 ? 66.996 2.851 7.862 1.00 22.12 181 SER A N 1
ATOM 1358 C CA . SER A 1 175 ? 68.369 2.930 8.420 1.00 22.27 181 SER A CA 1
ATOM 1359 C C . SER A 1 175 ? 69.022 4.235 7.974 1.00 22.45 181 SER A C 1
ATOM 1360 O O . SER A 1 175 ? 68.727 4.746 6.893 1.00 22.41 181 SER A O 1
ATOM 1363 N N . PRO A 1 176 ? 69.923 4.812 8.799 1.00 22.47 182 PRO A N 1
ATOM 1364 C CA . PRO A 1 176 ? 70.690 5.994 8.406 1.00 22.39 182 PRO A CA 1
ATOM 1365 C C . PRO A 1 176 ? 71.353 5.871 7.025 1.00 22.31 182 PRO A C 1
ATOM 1366 O O . PRO A 1 176 ? 71.336 6.843 6.301 1.00 22.22 182 PRO A O 1
ATOM 1370 N N . GLU A 1 177 ? 71.898 4.695 6.693 1.00 22.84 183 GLU A N 1
ATOM 1371 C CA . GLU A 1 177 ? 72.659 4.467 5.431 1.00 22.75 183 GLU A CA 1
ATOM 1372 C C . GLU A 1 177 ? 71.715 4.580 4.225 1.00 22.49 183 GLU A C 1
ATOM 1373 O O . GLU A 1 177 ? 72.154 5.115 3.186 1.00 22.30 183 GLU A O 1
ATOM 1379 N N . VAL A 1 178 ? 70.467 4.119 4.348 1.00 22.59 184 VAL A N 1
ATOM 1380 C CA . VAL A 1 178 ? 69.449 4.237 3.263 1.00 22.38 184 VAL A CA 1
ATOM 1381 C C . VAL A 1 178 ? 69.096 5.722 3.102 1.00 22.89 184 VAL A C 1
ATOM 1382 O O . VAL A 1 178 ? 69.104 6.205 1.950 1.00 23.32 184 VAL A O 1
ATOM 1386 N N . LEU A 1 179 ? 68.852 6.424 4.212 1.00 23.24 185 LEU A N 1
ATOM 1387 C CA . LEU A 1 179 ? 68.555 7.884 4.234 1.00 23.85 185 LEU A CA 1
ATOM 1388 C C . LEU A 1 179 ? 69.734 8.671 3.646 1.00 23.78 185 LEU A C 1
ATOM 1389 O O . LEU A 1 179 ? 69.474 9.688 2.976 1.00 24.04 185 LEU A O 1
ATOM 1394 N N . ARG A 1 180 ? 70.969 8.206 3.872 1.00 24.11 186 ARG A N 1
ATOM 1395 C CA . ARG A 1 180 ? 72.229 8.847 3.397 1.00 24.46 186 ARG A CA 1
ATOM 1396 C C . ARG A 1 180 ? 72.549 8.418 1.956 1.00 23.97 186 ARG A C 1
ATOM 1397 O O . ARG A 1 180 ? 73.569 8.892 1.421 1.00 23.41 186 ARG A O 1
ATOM 1405 N N . LYS A 1 181 ? 71.728 7.547 1.359 1.00 23.61 187 LYS A N 1
ATOM 1406 C CA . LYS A 1 181 ? 71.882 7.045 -0.033 1.00 23.67 187 LYS A CA 1
ATOM 1407 C C . LYS A 1 181 ? 73.211 6.286 -0.164 1.00 23.94 187 LYS A C 1
ATOM 1408 O O . LYS A 1 181 ? 73.782 6.287 -1.268 1.00 23.56 187 LYS A O 1
ATOM 1414 N N . ASP A 1 182 ? 73.680 5.656 0.919 1.00 24.29 188 ASP A N 1
ATOM 1415 C CA . ASP A 1 182 ? 74.973 4.922 0.957 1.00 24.80 188 ASP A CA 1
ATOM 1416 C C . ASP A 1 182 ? 74.774 3.516 0.403 1.00 25.25 188 ASP A C 1
ATOM 1417 O O . ASP A 1 182 ? 73.674 2.972 0.469 1.00 24.51 188 ASP A O 1
ATOM 1422 N N . PRO A 1 183 ? 75.835 2.869 -0.133 1.00 26.21 189 PRO A N 1
ATOM 1423 C CA . PRO A 1 183 ? 75.770 1.441 -0.431 1.00 26.07 189 PRO A CA 1
ATOM 1424 C C . PRO A 1 183 ? 75.451 0.725 0.889 1.00 25.69 189 PRO A C 1
ATOM 1425 O O . PRO A 1 183 ? 75.987 1.122 1.904 1.00 25.83 189 PRO A O 1
ATOM 1429 N N . TYR A 1 184 ? 74.542 -0.251 0.867 1.00 24.59 190 TYR A N 1
ATOM 1430 C CA . TYR A 1 184 ? 74.046 -0.919 2.097 1.00 23.97 190 TYR A CA 1
ATOM 1431 C C . TYR A 1 184 ? 73.805 -2.406 1.829 1.00 23.47 190 TYR A C 1
ATOM 1432 O O . TYR A 1 184 ? 73.944 -2.863 0.682 1.00 23.15 190 TYR A O 1
ATOM 1441 N N . GLY A 1 185 ? 73.468 -3.135 2.890 1.00 23.33 191 GLY A N 1
ATOM 1442 C CA . GLY A 1 185 ? 73.229 -4.586 2.852 1.00 23.47 191 GLY A CA 1
ATOM 1443 C C . GLY A 1 185 ? 72.546 -5.058 4.118 1.00 23.51 191 GLY A C 1
ATOM 1444 O O . GLY A 1 185 ? 71.564 -4.411 4.541 1.00 23.52 191 GLY A O 1
ATOM 1445 N N . LYS A 1 186 ? 73.076 -6.126 4.715 1.00 23.74 192 LYS A N 1
ATOM 1446 C CA . LYS A 1 186 ? 72.433 -6.898 5.812 1.00 24.27 192 LYS A CA 1
ATOM 1447 C C . LYS A 1 186 ? 72.164 -6.015 7.031 1.00 23.39 192 LYS A C 1
ATOM 1448 O O . LYS A 1 186 ? 71.102 -6.145 7.638 1.00 22.82 192 LYS A O 1
ATOM 1454 N N . PRO A 1 187 ? 73.083 -5.102 7.435 1.00 22.86 193 PRO A N 1
ATOM 1455 C CA . PRO A 1 187 ? 72.877 -4.272 8.626 1.00 22.72 193 PRO A CA 1
ATOM 1456 C C . PRO A 1 187 ? 71.561 -3.477 8.719 1.00 22.66 193 PRO A C 1
ATOM 1457 O O . PRO A 1 187 ? 71.174 -3.165 9.831 1.00 22.05 193 PRO A O 1
ATOM 1461 N N 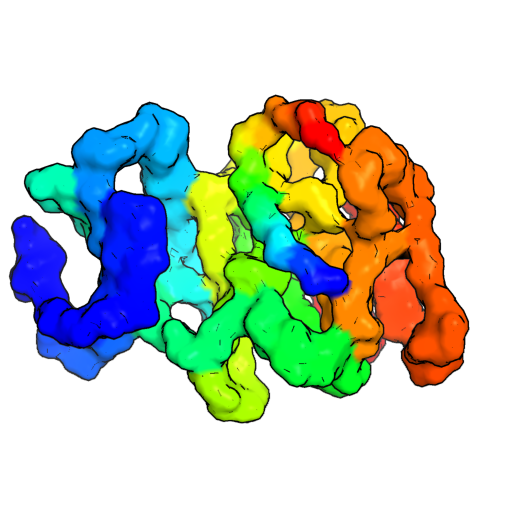. VAL A 1 188 ? 70.927 -3.142 7.589 1.00 22.43 194 VAL A N 1
ATOM 1462 C CA . VAL A 1 188 ? 69.675 -2.320 7.566 1.00 22.76 194 VAL A CA 1
ATOM 1463 C C . VAL A 1 188 ? 68.593 -3.044 8.381 1.00 22.72 194 VAL A C 1
ATOM 1464 O O . VAL A 1 188 ? 67.823 -2.355 9.076 1.00 23.20 194 VAL A O 1
ATOM 1468 N N . ASP A 1 189 ? 68.560 -4.379 8.312 1.00 22.46 195 ASP A N 1
ATOM 1469 C CA . ASP A 1 189 ? 67.582 -5.245 9.028 1.00 22.35 195 ASP A CA 1
ATOM 1470 C C . ASP A 1 189 ? 67.809 -5.151 10.541 1.00 22.22 195 ASP A C 1
ATOM 1471 O O . ASP A 1 189 ? 66.812 -5.209 11.283 1.00 21.65 195 ASP A O 1
ATOM 1476 N N . LEU A 1 190 ? 69.065 -5.014 10.979 1.00 22.12 196 LEU A N 1
ATOM 1477 C CA . LEU A 1 190 ? 69.434 -4.964 12.421 1.00 21.98 196 LEU A CA 1
ATOM 1478 C C . LEU A 1 190 ? 69.025 -3.615 13.023 1.00 21.12 196 LEU A C 1
ATOM 1479 O O . LEU A 1 190 ? 68.671 -3.595 14.211 1.00 20.40 196 LEU A O 1
ATOM 1484 N N . TRP A 1 191 ? 69.088 -2.530 12.246 1.00 21.35 197 TRP A N 1
ATOM 1485 C CA . TRP A 1 191 ? 68.607 -1.191 12.681 1.00 21.23 197 TRP A CA 1
ATOM 1486 C C . TRP A 1 191 ? 67.098 -1.261 12.941 1.00 21.55 197 TRP A C 1
ATOM 1487 O O . TRP A 1 191 ? 66.657 -0.811 14.016 1.00 21.22 197 TRP A O 1
ATOM 1498 N N . ALA A 1 192 ? 66.342 -1.802 11.982 1.00 22.07 198 ALA A N 1
ATOM 1499 C CA . ALA A 1 192 ? 64.883 -2.032 12.092 1.00 22.54 198 ALA A CA 1
ATOM 1500 C C . ALA A 1 192 ? 64.598 -2.858 13.355 1.00 22.84 198 ALA A C 1
ATOM 1501 O O . ALA A 1 192 ? 63.653 -2.515 14.076 1.00 23.12 198 ALA A O 1
ATOM 1503 N N . CYS A 1 193 ? 65.415 -3.883 13.626 1.00 23.56 199 CYS A N 1
ATOM 1504 C CA . CYS A 1 193 ? 65.338 -4.727 14.852 1.00 23.89 199 CYS A CA 1
ATOM 1505 C C . CYS A 1 193 ? 65.451 -3.856 16.111 1.00 22.88 199 CYS A C 1
ATOM 1506 O O . CYS A 1 193 ? 64.715 -4.122 17.079 1.00 22.08 199 CYS A O 1
ATOM 1509 N N . GLY A 1 194 ? 66.346 -2.863 16.096 1.00 22.52 200 GLY A N 1
ATOM 1510 C CA . GLY A 1 194 ? 66.513 -1.887 17.190 1.00 22.19 200 GLY A CA 1
ATOM 1511 C C . GLY A 1 194 ? 65.242 -1.082 17.408 1.00 21.94 200 GLY A C 1
ATOM 1512 O O . GLY A 1 194 ? 64.835 -0.923 18.571 1.00 21.39 200 GLY A O 1
ATOM 1513 N N . VAL A 1 195 ? 64.627 -0.605 16.322 1.00 21.50 201 VAL A N 1
ATOM 1514 C CA . VAL A 1 195 ? 63.375 0.209 16.359 1.00 21.91 201 VAL A CA 1
ATOM 1515 C C . VAL A 1 195 ? 62.253 -0.670 16.926 1.00 21.81 201 VAL A C 1
ATOM 1516 O O . VAL A 1 195 ? 61.536 -0.199 17.825 1.00 22.15 201 VAL A O 1
ATOM 1520 N N . ILE A 1 196 ? 62.137 -1.912 16.442 1.00 21.94 202 ILE A N 1
ATOM 1521 C CA . ILE A 1 196 ? 61.114 -2.902 16.897 1.00 22.24 202 ILE A CA 1
ATOM 1522 C C . ILE A 1 196 ? 61.297 -3.161 18.397 1.00 22.32 202 ILE A C 1
ATOM 1523 O O . ILE A 1 196 ? 60.288 -3.117 19.132 1.00 21.88 202 ILE A O 1
ATOM 1528 N N . LEU A 1 197 ? 62.529 -3.439 18.834 1.00 22.36 203 LEU A N 1
ATOM 1529 C CA . LEU A 1 197 ? 62.837 -3.807 20.244 1.00 23.19 203 LEU A CA 1
ATOM 1530 C C . LEU A 1 197 ? 62.470 -2.639 21.169 1.00 22.85 203 LEU A C 1
ATOM 1531 O O . LEU A 1 197 ? 61.853 -2.894 22.218 1.00 22.86 203 LEU A O 1
ATOM 1536 N N . TYR A 1 198 ? 62.832 -1.412 20.784 1.00 22.50 204 TYR A N 1
ATOM 1537 C CA . TYR A 1 198 ? 62.481 -0.161 21.508 1.00 22.89 204 TYR A CA 1
ATOM 1538 C C . TYR A 1 198 ? 60.959 -0.107 21.697 1.00 22.76 204 TYR A C 1
ATOM 1539 O O . TYR A 1 198 ? 60.511 0.074 22.840 1.00 22.58 204 TYR A O 1
ATOM 1548 N N . ILE A 1 199 ? 60.200 -0.286 20.608 1.00 23.14 205 ILE A N 1
ATOM 1549 C CA . ILE A 1 199 ? 58.704 -0.262 20.591 1.00 23.61 205 ILE A CA 1
ATOM 1550 C C . ILE A 1 199 ? 58.164 -1.359 21.520 1.00 24.28 205 ILE A C 1
ATOM 1551 O O . ILE A 1 199 ? 57.246 -1.059 22.298 1.00 24.76 205 ILE A O 1
ATOM 1556 N N . LEU A 1 200 ? 58.700 -2.579 21.424 1.00 25.37 206 LEU A N 1
ATOM 1557 C CA . LEU A 1 200 ? 58.291 -3.750 22.255 1.00 26.15 206 LEU A CA 1
ATOM 1558 C C . LEU A 1 200 ? 58.219 -3.346 23.736 1.00 26.54 206 LEU A C 1
ATOM 1559 O O . LEU A 1 200 ? 57.201 -3.657 24.386 1.00 26.76 206 LEU A O 1
ATOM 1564 N N . LEU A 1 201 ? 59.242 -2.647 24.235 1.00 26.39 207 LEU A N 1
ATOM 1565 C CA . LEU A 1 201 ? 59.477 -2.422 25.687 1.00 26.71 207 LEU A CA 1
ATOM 1566 C C . LEU A 1 201 ? 58.602 -1.287 26.243 1.00 26.48 207 LEU A C 1
ATOM 1567 O O . LEU A 1 201 ? 58.117 -1.451 27.381 1.00 25.89 207 LEU A O 1
ATOM 1572 N N . VAL A 1 202 ? 58.392 -0.192 25.499 1.00 26.83 208 VAL A N 1
ATOM 1573 C CA . VAL A 1 202 ? 57.667 1.015 26.016 1.00 26.83 208 VAL A CA 1
ATOM 1574 C C . VAL A 1 202 ? 56.440 1.366 25.155 1.00 26.89 208 VAL A C 1
ATOM 1575 O O . VAL A 1 202 ? 55.655 2.227 25.600 1.00 26.19 208 VAL A O 1
ATOM 1579 N N . GLY A 1 203 ? 56.272 0.757 23.975 1.00 26.73 209 GLY A N 1
ATOM 1580 C CA . GLY A 1 203 ? 55.042 0.877 23.166 1.00 26.58 209 GLY A CA 1
ATOM 1581 C C . GLY A 1 203 ? 54.977 2.152 22.339 1.00 26.57 209 GLY A C 1
ATOM 1582 O O . GLY A 1 203 ? 53.874 2.473 21.861 1.00 26.78 209 GLY A O 1
ATOM 1583 N N . TYR A 1 204 ? 56.099 2.860 22.170 1.00 25.97 210 TYR A N 1
ATOM 1584 C CA . TYR A 1 204 ? 56.240 4.011 21.237 1.00 25.60 210 TYR A CA 1
ATOM 1585 C C . TYR A 1 204 ? 57.612 3.935 20.572 1.00 25.13 210 TYR A C 1
ATOM 1586 O O . TYR A 1 204 ? 58.529 3.336 21.131 1.00 24.10 210 TYR A O 1
ATOM 1595 N N . PRO A 1 205 ? 57.799 4.530 19.367 1.00 25.25 211 PRO A N 1
ATOM 1596 C CA . PRO A 1 205 ? 59.041 4.380 18.612 1.00 25.40 211 PRO A CA 1
ATOM 1597 C C . PRO A 1 205 ? 60.142 5.329 19.079 1.00 25.45 211 PRO A C 1
ATOM 1598 O O . PRO A 1 205 ? 59.855 6.387 19.636 1.00 25.19 211 PRO A O 1
ATOM 1602 N N . PRO A 1 206 ? 61.430 4.981 18.852 1.00 25.86 212 PRO A N 1
ATOM 1603 C CA . PRO A 1 206 ? 62.550 5.844 19.227 1.00 26.30 212 PRO A CA 1
ATOM 1604 C C . PRO A 1 206 ? 62.655 7.096 18.342 1.00 27.42 212 PRO A C 1
ATOM 1605 O O . PRO A 1 206 ? 63.236 8.071 18.779 1.00 27.08 212 PRO A O 1
ATOM 1609 N N . PHE A 1 207 ? 62.108 7.027 17.125 1.00 28.58 213 PHE A N 1
ATOM 1610 C CA . PHE A 1 207 ? 62.067 8.143 16.145 1.00 30.51 213 PHE A CA 1
ATOM 1611 C C . PHE A 1 207 ? 60.622 8.363 15.698 1.00 33.89 213 PHE A C 1
ATOM 1612 O O . PHE A 1 207 ? 60.082 7.499 14.980 1.00 35.39 213 PHE A O 1
ATOM 1620 N N . TRP A 1 208 ? 60.011 9.468 16.130 1.00 38.33 214 TRP A N 1
ATOM 1621 C CA . TRP A 1 208 ? 58.737 9.966 15.552 1.00 41.66 214 TRP A CA 1
ATOM 1622 C C . TRP A 1 208 ? 58.719 11.494 15.515 1.00 41.87 214 TRP A C 1
ATOM 1623 O O . TRP A 1 208 ? 59.246 12.133 16.445 1.00 41.02 214 TRP A O 1
ATOM 1634 N N . ASP A 1 209 ? 58.108 12.026 14.456 1.00 42.56 215 ASP A N 1
ATOM 1635 C CA . ASP A 1 209 ? 57.923 13.474 14.187 1.00 43.16 215 ASP A CA 1
ATOM 1636 C C . ASP A 1 209 ? 57.007 13.584 12.964 1.00 44.29 215 ASP A C 1
ATOM 1637 O O . ASP A 1 209 ? 57.333 12.957 11.934 1.00 43.49 215 ASP A O 1
ATOM 1642 N N . GLU A 1 210 ? 55.894 14.315 13.088 1.00 44.69 216 GLU A N 1
ATOM 1643 C CA . GLU A 1 210 ? 54.929 14.563 11.981 1.00 45.37 216 GLU A CA 1
ATOM 1644 C C . GLU A 1 210 ? 55.670 15.221 10.809 1.00 43.12 216 GLU A C 1
ATOM 1645 O O . GLU A 1 210 ? 55.260 15.000 9.654 1.00 44.14 216 GLU A O 1
ATOM 1651 N N . ASP A 1 211 ? 56.711 16.004 11.112 1.00 41.45 217 ASP A N 1
ATOM 1652 C CA . ASP A 1 211 ? 57.638 16.626 10.129 1.00 39.73 217 ASP A CA 1
ATOM 1653 C C . ASP A 1 211 ? 58.673 15.574 9.707 1.00 38.35 217 ASP A C 1
ATOM 1654 O O . ASP A 1 211 ? 59.584 15.284 10.509 1.00 36.77 217 ASP A O 1
ATOM 1659 N N . GLN A 1 212 ? 58.535 15.019 8.498 1.00 36.48 218 GLN A N 1
ATOM 1660 C CA . GLN A 1 212 ? 59.381 13.898 8.006 1.00 34.84 218 GLN A CA 1
ATOM 1661 C C . GLN A 1 212 ? 60.838 14.362 7.884 1.00 34.51 218 GLN A C 1
ATOM 1662 O O . GLN A 1 212 ? 61.737 13.543 8.163 1.00 32.87 218 GLN A O 1
ATOM 1668 N N . HIS A 1 213 ? 61.064 15.615 7.473 1.00 34.36 219 HIS A N 1
ATOM 1669 C CA . HIS A 1 213 ? 62.413 16.239 7.406 1.00 34.86 219 HIS A CA 1
ATOM 1670 C C . HIS A 1 213 ? 63.100 16.093 8.770 1.00 33.47 219 HIS A C 1
ATOM 1671 O O . HIS A 1 213 ? 64.248 15.613 8.793 1.00 32.24 219 HIS A O 1
ATOM 1678 N N . ARG A 1 214 ? 62.407 16.468 9.853 1.00 33.06 220 ARG A N 1
ATOM 1679 C CA . ARG A 1 214 ? 62.883 16.317 11.257 1.00 33.45 220 ARG A CA 1
ATOM 1680 C C . ARG A 1 214 ? 63.100 14.828 11.559 1.00 31.03 220 ARG A C 1
ATOM 1681 O O . ARG A 1 214 ? 64.177 14.488 12.082 1.00 29.48 220 ARG A O 1
ATOM 1689 N N . LEU A 1 215 ? 62.123 13.974 11.232 1.00 30.21 221 LEU A N 1
ATOM 1690 C CA . LEU A 1 215 ? 62.195 12.503 11.457 1.00 29.25 221 LEU A CA 1
ATOM 1691 C C . LEU A 1 215 ? 63.505 11.964 10.872 1.00 28.13 221 LEU A C 1
ATOM 1692 O O . LEU A 1 215 ? 64.249 11.298 11.613 1.00 26.50 221 LEU A O 1
ATOM 1697 N N . TYR A 1 216 ? 63.774 12.246 9.594 1.00 28.06 222 TYR A N 1
ATOM 1698 C CA . TYR A 1 216 ? 64.931 11.691 8.843 1.00 27.54 222 TYR A CA 1
ATOM 1699 C C . TYR A 1 216 ? 66.240 12.282 9.384 1.00 27.31 222 TYR A C 1
ATOM 1700 O O . TYR A 1 216 ? 67.231 11.536 9.439 1.00 26.55 222 TYR A O 1
ATOM 1709 N N . LYS A 1 217 ? 66.239 13.558 9.787 1.00 27.79 223 LYS A N 1
ATOM 1710 C CA . LYS A 1 217 ? 67.386 14.213 10.476 1.00 28.46 223 LYS A CA 1
ATOM 1711 C C . LYS A 1 217 ? 67.715 13.440 11.762 1.00 28.45 223 LYS A C 1
ATOM 1712 O O . LYS A 1 217 ? 68.900 13.120 11.964 1.00 27.72 223 LYS A O 1
ATOM 1717 N N . GLN A 1 218 ? 66.700 13.136 12.581 1.00 28.57 224 GLN A N 1
ATOM 1718 C CA . GLN A 1 218 ? 66.850 12.439 13.890 1.00 29.68 224 GLN A CA 1
ATOM 1719 C C . GLN A 1 218 ? 67.476 11.056 13.671 1.00 28.12 224 GLN A C 1
ATOM 1720 O O . GLN A 1 218 ? 68.439 10.725 14.394 1.00 27.40 224 GLN A O 1
ATOM 1726 N N . ILE A 1 219 ? 66.956 10.289 12.706 1.00 26.96 225 ILE A N 1
ATOM 1727 C CA . ILE A 1 219 ? 67.441 8.916 12.367 1.00 26.31 225 ILE A CA 1
ATOM 1728 C C . ILE A 1 219 ? 68.921 9.000 11.971 1.00 26.06 225 ILE A C 1
ATOM 1729 O O . ILE A 1 219 ? 69.725 8.226 12.530 1.00 25.79 225 ILE A O 1
ATOM 1734 N N . LYS A 1 220 ? 69.266 9.908 11.053 1.00 25.81 226 LYS A N 1
ATOM 1735 C CA . LYS A 1 220 ? 70.651 10.085 10.533 1.00 26.43 226 LYS A CA 1
ATOM 1736 C C . LYS A 1 220 ? 71.592 10.507 11.670 1.00 26.46 226 LYS A C 1
ATOM 1737 O O . LYS A 1 220 ? 72.774 10.115 11.622 1.00 26.53 226 LYS A O 1
ATOM 1743 N N . ALA A 1 221 ? 71.091 11.256 12.659 1.00 26.72 227 ALA A N 1
ATOM 1744 C CA . ALA A 1 221 ? 71.865 11.746 13.827 1.00 27.15 227 ALA A CA 1
ATOM 1745 C C . ALA A 1 221 ? 71.938 10.673 14.923 1.00 27.15 227 ALA A C 1
ATOM 1746 O O . ALA A 1 221 ? 72.743 10.848 15.856 1.00 27.21 227 ALA A O 1
ATOM 1748 N N . GLY A 1 222 ? 71.132 9.611 14.821 1.00 27.22 228 GLY A N 1
ATOM 1749 C CA . GLY A 1 222 ? 70.914 8.634 15.905 1.00 26.92 228 GLY A CA 1
ATOM 1750 C C . GLY A 1 222 ? 70.387 9.316 17.157 1.00 26.98 228 GLY A C 1
ATOM 1751 O O . GLY A 1 222 ? 70.760 8.887 18.264 1.00 27.09 228 GLY A O 1
ATOM 1752 N N . ALA A 1 223 ? 69.542 10.339 16.987 1.00 27.03 229 ALA A N 1
ATOM 1753 C CA . ALA A 1 223 ? 69.035 11.215 18.070 1.00 27.23 229 ALA A CA 1
ATOM 1754 C C . ALA A 1 223 ? 67.796 10.573 18.705 1.00 27.69 229 ALA A C 1
ATOM 1755 O O . ALA A 1 223 ? 66.677 11.094 18.518 1.00 27.67 229 ALA A O 1
ATOM 1757 N N . TYR A 1 224 ? 68.004 9.463 19.418 1.00 27.23 230 TYR A N 1
ATOM 1758 C CA . TYR A 1 224 ? 66.989 8.767 20.251 1.00 27.33 230 TYR A CA 1
ATOM 1759 C C . TYR A 1 224 ? 67.466 8.809 21.703 1.00 28.06 230 TYR A C 1
ATOM 1760 O O . TYR A 1 224 ? 68.674 9.001 21.931 1.00 27.77 230 TYR A O 1
ATOM 1769 N N . ASP A 1 225 ? 66.553 8.614 22.652 1.00 28.40 231 ASP A N 1
ATOM 1770 C CA . ASP A 1 225 ? 66.891 8.533 24.096 1.00 29.51 231 ASP A CA 1
ATOM 1771 C C . ASP A 1 225 ? 65.895 7.592 24.777 1.00 29.17 231 ASP A C 1
ATOM 1772 O O . ASP A 1 225 ? 65.018 7.048 24.078 1.00 28.62 231 ASP A O 1
ATOM 1777 N N . PHE A 1 226 ? 66.052 7.410 26.089 1.00 29.45 232 PHE A N 1
ATOM 1778 C CA . PHE A 1 226 ? 65.222 6.535 26.952 1.00 29.93 232 PHE A CA 1
ATOM 1779 C C . PHE A 1 226 ? 64.503 7.406 27.981 1.00 30.27 232 PHE A C 1
ATOM 1780 O O . PHE A 1 226 ? 64.982 7.552 29.104 1.00 30.61 232 PHE A O 1
ATOM 1788 N N . PRO A 1 227 ? 63.357 8.036 27.622 1.00 29.71 233 PRO A N 1
ATOM 1789 C CA . PRO A 1 227 ? 62.638 8.930 28.532 1.00 29.24 233 PRO A CA 1
ATOM 1790 C C . PRO A 1 227 ? 62.251 8.323 29.891 1.00 29.22 233 PRO A C 1
ATOM 1791 O O . PRO A 1 227 ? 62.027 7.128 29.969 1.00 28.31 233 PRO A O 1
ATOM 1795 N N . SER A 1 228 ? 62.167 9.174 30.919 1.00 28.94 234 SER A N 1
ATOM 1796 C CA . SER A 1 228 ? 61.746 8.817 32.300 1.00 29.32 234 SER A CA 1
ATOM 1797 C C . SER A 1 228 ? 60.241 9.033 32.435 1.00 28.89 234 SER A C 1
ATOM 1798 O O . SER A 1 228 ? 59.689 9.899 31.762 1.00 29.78 234 SER A O 1
ATOM 1801 N N . PRO A 1 229 ? 59.528 8.282 33.306 1.00 28.91 235 PRO A N 1
ATOM 1802 C CA . PRO A 1 229 ? 60.120 7.217 34.118 1.00 29.25 235 PRO A CA 1
ATOM 1803 C C . PRO A 1 229 ? 60.115 5.807 33.501 1.00 29.61 235 PRO A C 1
ATOM 1804 O O . PRO A 1 229 ? 60.722 4.936 34.091 1.00 29.55 235 PRO A O 1
ATOM 1808 N N . GLU A 1 230 ? 59.454 5.609 32.353 1.00 30.24 236 GLU A N 1
ATOM 1809 C CA . GLU A 1 230 ? 59.187 4.259 31.772 1.00 30.85 236 GLU A CA 1
ATOM 1810 C C . GLU A 1 230 ? 60.498 3.476 31.597 1.00 31.29 236 GLU A C 1
ATOM 1811 O O . GLU A 1 230 ? 60.496 2.266 31.895 1.00 32.10 236 GLU A O 1
ATOM 1817 N N . TRP A 1 231 ? 61.579 4.132 31.162 1.00 31.28 237 TRP A N 1
ATOM 1818 C CA . TRP A 1 231 ? 62.882 3.477 30.860 1.00 31.29 237 TRP A CA 1
ATOM 1819 C C . TRP A 1 231 ? 63.741 3.318 32.124 1.00 31.43 237 TRP A C 1
ATOM 1820 O O . TRP A 1 231 ? 64.716 2.545 32.066 1.00 32.08 237 TRP A O 1
ATOM 1831 N N . ASP A 1 232 ? 63.408 4.017 33.214 1.00 31.57 238 ASP A N 1
ATOM 1832 C CA . ASP A 1 232 ? 64.237 4.092 34.450 1.00 31.55 238 ASP A CA 1
ATOM 1833 C C . ASP A 1 232 ? 64.456 2.691 35.043 1.00 31.49 238 ASP A C 1
ATOM 1834 O O . ASP A 1 232 ? 65.531 2.482 35.638 1.00 31.75 238 ASP A O 1
ATOM 1839 N N . THR A 1 233 ? 63.494 1.775 34.888 1.00 30.85 239 THR A N 1
ATOM 1840 C CA . THR A 1 233 ? 63.504 0.417 35.504 1.00 31.41 239 THR A CA 1
ATOM 1841 C C . THR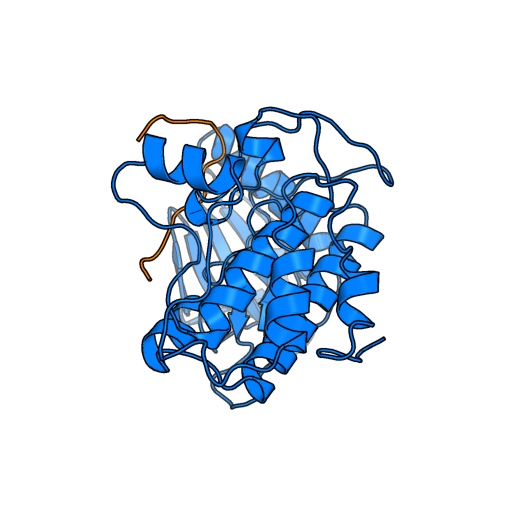 A 1 233 ? 63.863 -0.662 34.470 1.00 31.99 239 THR A C 1
ATOM 1842 O O . THR A 1 233 ? 63.928 -1.842 34.866 1.00 32.25 239 THR A O 1
ATOM 1846 N N . VAL A 1 234 ? 64.088 -0.291 33.204 1.00 32.05 240 VAL A N 1
ATOM 1847 C CA . VAL A 1 234 ? 64.571 -1.231 32.144 1.00 31.74 240 VAL A CA 1
ATOM 1848 C C . VAL A 1 234 ? 66.050 -1.535 32.415 1.00 31.86 240 VAL A C 1
ATOM 1849 O O . VAL A 1 234 ? 66.797 -0.584 32.715 1.00 32.94 240 VAL A O 1
ATOM 1853 N N . THR A 1 235 ? 66.455 -2.807 32.314 1.00 32.09 241 THR A N 1
ATOM 1854 C CA . THR A 1 235 ? 67.834 -3.280 32.623 1.00 32.40 241 THR A CA 1
ATOM 1855 C C . THR A 1 235 ? 68.826 -2.604 31.679 1.00 32.07 241 THR A C 1
ATOM 1856 O O . THR A 1 235 ? 68.475 -2.268 30.549 1.00 31.51 241 THR A O 1
ATOM 1860 N N . PRO A 1 236 ? 70.087 -2.373 32.114 1.00 32.60 242 PRO A N 1
ATOM 1861 C CA . PRO A 1 236 ? 71.111 -1.802 31.237 1.00 32.40 242 PRO A CA 1
ATOM 1862 C C . PRO A 1 236 ? 71.386 -2.659 29.990 1.00 32.20 242 PRO A C 1
ATOM 1863 O O . PRO A 1 236 ? 71.623 -2.080 28.949 1.00 31.91 242 PRO A O 1
ATOM 1867 N N . GLU A 1 237 ? 71.333 -3.991 30.117 1.00 32.32 243 GLU A N 1
ATOM 1868 C CA . GLU A 1 237 ? 71.637 -4.939 29.006 1.00 33.36 243 GLU A CA 1
ATOM 1869 C C . GLU A 1 237 ? 70.594 -4.779 27.893 1.00 32.14 243 GLU A C 1
ATOM 1870 O O . GLU A 1 237 ? 70.988 -4.870 26.718 1.00 31.37 243 GLU A O 1
ATOM 1876 N N . ALA A 1 238 ? 69.324 -4.547 28.246 1.00 31.55 244 ALA A N 1
ATOM 1877 C CA . ALA A 1 238 ? 68.229 -4.271 27.286 1.00 31.08 244 ALA A CA 1
ATOM 1878 C C . ALA A 1 238 ? 68.584 -3.024 26.470 1.00 30.55 244 ALA A C 1
ATOM 1879 O O . ALA A 1 238 ? 68.533 -3.094 25.225 1.00 30.30 244 ALA A O 1
ATOM 1881 N N . LYS A 1 239 ? 68.946 -1.932 27.152 1.00 29.56 245 LYS A N 1
ATOM 1882 C CA . LYS A 1 239 ? 69.325 -0.637 26.525 1.00 29.01 245 LYS A CA 1
ATOM 1883 C C . LYS A 1 239 ? 70.625 -0.818 25.734 1.00 28.25 245 LYS A C 1
ATOM 1884 O O . LYS A 1 239 ? 70.761 -0.177 24.674 1.00 27.78 245 LYS A O 1
ATOM 1890 N N . ASP A 1 240 ? 71.540 -1.658 26.233 1.00 28.24 246 ASP A N 1
ATOM 1891 C CA . ASP A 1 240 ? 72.834 -1.966 25.567 1.00 27.71 246 ASP A CA 1
ATOM 1892 C C . ASP A 1 240 ? 72.559 -2.594 24.195 1.00 27.15 246 ASP A C 1
ATOM 1893 O O . ASP A 1 240 ? 73.227 -2.192 23.221 1.00 25.55 246 ASP A O 1
ATOM 1898 N N . LEU A 1 241 ? 71.617 -3.542 24.119 1.00 26.76 247 LEU A N 1
ATOM 1899 C CA . LEU A 1 241 ? 71.275 -4.245 22.853 1.00 26.92 247 LEU A CA 1
ATOM 1900 C C . LEU A 1 241 ? 70.688 -3.234 21.859 1.00 26.34 247 LEU A C 1
ATOM 1901 O O . LEU A 1 241 ? 71.103 -3.257 20.685 1.00 25.62 247 LEU A O 1
ATOM 1906 N N . ILE A 1 242 ? 69.770 -2.375 22.317 1.00 26.19 248 ILE A N 1
ATOM 1907 C CA . ILE A 1 242 ? 69.143 -1.301 21.486 1.00 25.72 248 ILE A CA 1
ATOM 1908 C C . ILE A 1 242 ? 70.259 -0.399 20.941 1.00 25.60 248 ILE A C 1
ATOM 1909 O O . ILE A 1 242 ? 70.286 -0.179 19.717 1.00 25.76 248 ILE A O 1
ATOM 1914 N N . ASN A 1 243 ? 71.148 0.082 21.816 1.00 25.72 249 ASN A N 1
ATOM 1915 C CA . ASN A 1 243 ? 72.268 0.996 21.458 1.00 25.82 249 ASN A CA 1
ATOM 1916 C C . ASN A 1 243 ? 73.122 0.362 20.354 1.00 25.85 249 ASN A C 1
ATOM 1917 O O . ASN A 1 243 ? 73.509 1.095 19.422 1.00 26.23 249 ASN A O 1
ATOM 1922 N N . LYS A 1 244 ? 73.397 -0.942 20.453 1.00 25.49 250 LYS A N 1
ATOM 1923 C CA . LYS A 1 244 ? 74.285 -1.681 19.513 1.00 26.22 250 LYS A CA 1
ATOM 1924 C C . LYS A 1 244 ? 73.547 -1.914 18.188 1.00 25.53 250 LYS A C 1
ATOM 1925 O O . LYS A 1 244 ? 74.228 -2.001 17.150 1.00 24.45 250 LYS A O 1
ATOM 1931 N N . MET A 1 245 ? 72.213 -1.999 18.227 1.00 25.74 251 MET A N 1
ATOM 1932 C CA . MET A 1 245 ? 71.343 -2.100 17.023 1.00 26.16 251 MET A CA 1
ATOM 1933 C C . MET A 1 245 ? 71.179 -0.712 16.390 1.00 26.05 251 MET A C 1
ATOM 1934 O O . MET A 1 245 ? 71.322 -0.606 15.160 1.00 26.06 251 MET A O 1
ATOM 1939 N N . LEU A 1 246 ? 70.898 0.316 17.196 1.00 26.22 252 LEU A N 1
ATOM 1940 C CA . LEU A 1 246 ? 70.718 1.713 16.715 1.00 26.64 252 LEU A CA 1
ATOM 1941 C C . LEU A 1 246 ? 72.085 2.409 16.655 1.00 27.22 252 LEU A C 1
ATOM 1942 O O . LEU A 1 246 ? 72.227 3.509 17.222 1.00 27.29 252 LEU A O 1
ATOM 1947 N N . THR A 1 247 ? 73.045 1.781 15.975 1.00 27.79 253 THR A N 1
ATOM 1948 C CA . THR A 1 247 ? 74.395 2.328 15.683 1.00 28.32 253 THR A CA 1
ATOM 1949 C C . THR A 1 247 ? 74.366 2.878 14.255 1.00 28.75 253 THR A C 1
ATOM 1950 O O . THR A 1 247 ? 74.067 2.085 13.334 1.00 29.20 253 THR A O 1
ATOM 1954 N N . ILE A 1 248 ? 74.633 4.179 14.085 1.00 28.74 254 ILE A N 1
ATOM 1955 C CA . ILE A 1 248 ? 74.413 4.917 12.803 1.00 29.60 254 ILE A CA 1
ATOM 1956 C C . ILE A 1 248 ? 75.435 4.467 11.750 1.00 29.80 254 ILE A C 1
ATOM 1957 O O . ILE A 1 248 ? 75.114 4.569 10.551 1.00 30.24 254 ILE A O 1
ATOM 1962 N N . ASN A 1 249 ? 76.608 3.982 12.167 1.00 29.17 255 ASN A N 1
ATOM 1963 C CA . ASN A 1 249 ? 77.605 3.355 11.258 1.00 29.38 255 ASN A CA 1
ATOM 1964 C C . ASN A 1 249 ? 77.275 1.869 11.133 1.00 28.78 255 ASN A C 1
ATOM 1965 O O . ASN A 1 249 ? 77.456 1.115 12.085 1.00 27.55 255 ASN A O 1
ATOM 1970 N N . PRO A 1 250 ? 76.794 1.395 9.960 1.00 28.89 256 PRO A N 1
ATOM 1971 C CA . PRO A 1 250 ? 76.379 -0.001 9.808 1.00 29.50 256 PRO A CA 1
ATOM 1972 C C . PRO A 1 250 ? 77.518 -1.012 10.010 1.00 30.18 256 PRO A C 1
ATOM 1973 O O . PRO A 1 250 ? 77.231 -2.141 10.368 1.00 30.04 256 PRO A O 1
ATOM 1977 N N . SER A 1 251 ? 78.768 -0.588 9.796 1.00 30.52 257 SER A N 1
ATOM 1978 C CA . SER A 1 251 ? 79.988 -1.406 10.025 1.00 31.05 257 SER A CA 1
ATOM 1979 C C . SER A 1 251 ? 80.170 -1.691 11.523 1.00 30.52 257 SER A C 1
ATOM 1980 O O . SER A 1 251 ? 80.666 -2.781 11.849 1.00 31.10 257 SER A O 1
ATOM 1983 N N . LYS A 1 252 ? 79.769 -0.759 12.394 1.00 30.32 258 LYS A N 1
ATOM 1984 C CA . LYS A 1 252 ? 79.936 -0.859 13.872 1.00 30.38 258 LYS A CA 1
ATOM 1985 C C . LYS A 1 252 ? 78.693 -1.490 14.512 1.00 28.57 258 LYS A C 1
ATOM 1986 O O . LYS A 1 252 ? 78.743 -1.803 15.717 1.00 27.72 258 LYS A O 1
ATOM 1992 N N . ARG A 1 253 ? 77.620 -1.669 13.739 1.00 26.79 259 ARG A N 1
ATOM 1993 C CA . ARG A 1 253 ? 76.310 -2.165 14.234 1.00 25.86 259 ARG A CA 1
ATOM 1994 C C . ARG A 1 253 ? 76.418 -3.665 14.528 1.00 25.67 259 ARG A C 1
ATOM 1995 O O . ARG A 1 253 ? 77.134 -4.369 13.787 1.00 25.53 259 ARG A O 1
ATOM 2003 N N . ILE A 1 254 ? 75.730 -4.124 15.573 1.00 25.92 260 ILE A N 1
ATOM 2004 C CA . ILE A 1 254 ? 75.657 -5.563 15.964 1.00 25.75 260 ILE A CA 1
ATOM 2005 C C . ILE A 1 254 ? 74.998 -6.342 14.821 1.00 25.22 260 ILE A C 1
ATOM 2006 O O . ILE A 1 254 ? 74.073 -5.800 14.191 1.00 25.40 260 ILE A O 1
ATOM 2011 N N . THR A 1 255 ? 75.497 -7.546 14.538 1.00 24.64 261 THR A N 1
ATOM 2012 C CA . THR A 1 255 ? 74.929 -8.486 13.535 1.00 24.81 261 THR A CA 1
ATOM 2013 C C . THR A 1 255 ? 73.844 -9.327 14.216 1.00 24.26 261 THR A C 1
ATOM 2014 O O . THR A 1 255 ? 73.780 -9.303 15.460 1.00 23.47 261 THR A O 1
ATOM 2018 N N . ALA A 1 256 ? 73.025 -10.034 13.433 1.00 24.74 262 ALA A N 1
ATOM 2019 C CA . ALA A 1 256 ? 71.949 -10.925 13.928 1.00 25.10 262 ALA A CA 1
ATOM 2020 C C . ALA A 1 256 ? 72.568 -12.036 14.788 1.00 25.57 262 ALA A C 1
ATOM 2021 O O . ALA A 1 256 ? 72.029 -12.303 15.885 1.00 25.84 262 ALA A O 1
ATOM 2023 N N . ALA A 1 257 ? 73.667 -12.638 14.317 1.00 25.99 263 ALA A N 1
ATOM 2024 C CA . ALA A 1 257 ? 74.421 -13.705 15.019 1.00 26.80 263 ALA A CA 1
ATOM 2025 C C . ALA A 1 257 ? 74.875 -13.187 16.388 1.00 27.28 263 ALA A C 1
ATOM 2026 O O . ALA A 1 257 ? 74.568 -13.848 17.397 1.00 26.73 263 ALA A O 1
ATOM 2028 N N . GLU A 1 258 ? 75.563 -12.039 16.405 1.00 27.77 264 GLU A N 1
ATOM 2029 C CA . GLU A 1 258 ? 76.099 -11.376 17.627 1.00 28.00 264 GLU A CA 1
ATOM 2030 C C . GLU A 1 258 ? 74.950 -11.069 18.596 1.00 27.30 264 GLU A C 1
ATOM 2031 O O . GLU A 1 258 ? 75.111 -11.334 19.805 1.00 27.20 264 GLU A O 1
ATOM 2037 N N . ALA A 1 259 ? 73.841 -10.528 18.083 1.00 26.41 265 ALA A N 1
ATOM 2038 C CA . ALA A 1 259 ? 72.655 -10.116 18.871 1.00 26.44 265 ALA A CA 1
ATOM 2039 C C . ALA A 1 259 ? 72.073 -11.323 19.617 1.00 26.75 265 ALA A C 1
ATOM 2040 O O . ALA A 1 259 ? 71.662 -11.153 20.779 1.00 26.49 265 ALA A O 1
ATOM 2042 N N . LEU A 1 260 ? 72.049 -12.496 18.978 1.00 27.29 266 LEU A N 1
ATOM 2043 C CA . LEU A 1 260 ? 71.494 -13.750 19.559 1.00 28.40 266 LEU A CA 1
ATOM 2044 C C . LEU A 1 260 ? 72.399 -14.259 20.689 1.00 29.13 266 LEU A C 1
ATOM 2045 O O . LEU A 1 260 ? 71.888 -15.000 21.550 1.00 29.97 266 LEU A O 1
ATOM 2050 N N . LYS A 1 261 ? 73.682 -13.876 20.687 1.00 29.87 267 LYS A N 1
ATOM 2051 C CA . LYS A 1 261 ? 74.681 -14.245 21.728 1.00 30.82 267 LYS A CA 1
ATOM 2052 C C . LYS A 1 261 ? 74.728 -13.179 22.832 1.00 30.26 267 LYS A C 1
ATOM 2053 O O . LYS A 1 261 ? 75.424 -13.418 23.832 1.00 29.98 267 LYS A O 1
ATOM 2059 N N . HIS A 1 262 ? 74.047 -12.042 22.650 1.00 29.55 268 HIS A N 1
ATOM 2060 C CA . HIS A 1 262 ? 73.992 -10.933 23.640 1.00 29.45 268 HIS A CA 1
ATOM 2061 C C . HIS A 1 262 ? 73.389 -11.462 24.939 1.00 29.87 268 HIS A C 1
ATOM 2062 O O . HIS A 1 262 ? 72.401 -12.191 24.900 1.00 30.96 268 HIS A O 1
ATOM 2069 N N . PRO A 1 263 ? 73.962 -11.126 26.120 1.00 30.69 269 PRO A N 1
ATOM 2070 C CA . PRO A 1 263 ? 73.450 -11.620 27.402 1.00 31.22 269 PRO A CA 1
ATOM 2071 C C . PRO A 1 263 ? 71.922 -11.556 27.563 1.00 31.40 269 PRO A C 1
ATOM 2072 O O . PRO A 1 263 ? 71.359 -12.461 28.153 1.00 33.12 269 PRO A O 1
ATOM 2076 N N . TRP A 1 264 ? 71.296 -10.502 27.031 1.00 31.23 270 TRP A N 1
ATOM 2077 C CA . TRP A 1 264 ? 69.840 -10.219 27.153 1.00 30.78 270 TRP A CA 1
ATOM 2078 C C . TRP A 1 264 ? 69.012 -11.209 26.320 1.00 31.61 270 TRP A C 1
ATOM 2079 O O . TRP A 1 264 ? 67.805 -11.333 26.605 1.00 30.68 270 TRP A O 1
ATOM 2090 N N . ILE A 1 265 ? 69.624 -11.886 25.339 1.00 33.55 271 ILE A N 1
ATOM 2091 C CA . ILE A 1 265 ? 68.957 -12.906 24.471 1.00 35.35 271 ILE A CA 1
ATOM 2092 C C . ILE A 1 265 ? 69.436 -14.310 24.865 1.00 37.63 271 ILE A C 1
ATOM 2093 O O . ILE A 1 265 ? 68.584 -15.122 25.275 1.00 38.47 271 ILE A O 1
ATOM 2098 N N . SER A 1 266 ? 70.739 -14.583 24.718 1.00 39.62 272 SER A N 1
ATOM 2099 C CA . SER A 1 266 ? 71.406 -15.882 25.012 1.00 41.34 272 SER A CA 1
ATOM 2100 C C . SER A 1 266 ? 70.653 -17.049 24.353 1.00 42.29 272 SER A C 1
ATOM 2101 O O . SER A 1 266 ? 70.276 -17.994 25.077 1.00 41.68 272 SER A O 1
ATOM 2104 N N . HIS A 1 267 ? 70.446 -16.992 23.031 1.00 43.23 273 HIS A N 1
ATOM 2105 C CA . HIS A 1 267 ? 69.839 -18.085 22.220 1.00 43.82 273 HIS A CA 1
ATOM 2106 C C . HIS A 1 267 ? 70.931 -18.870 21.482 1.00 44.74 273 HIS A C 1
ATOM 2107 O O . HIS A 1 267 ? 70.698 -20.061 21.195 1.00 44.93 273 HIS A O 1
ATOM 2114 N N . ARG A 1 268 ? 72.063 -18.224 21.178 1.00 45.40 274 ARG A N 1
ATOM 2115 C CA . ARG A 1 268 ? 73.244 -18.838 20.510 1.00 46.55 274 ARG A CA 1
ATOM 2116 C C . ARG A 1 268 ? 74.478 -18.648 21.400 1.00 45.88 274 ARG A C 1
ATOM 2117 O O . ARG A 1 268 ? 75.475 -19.352 21.245 1.00 45.13 274 ARG A O 1
ATOM 2125 N N . LEU B 2 10 ? 52.561 5.427 18.518 1.00 42.26 1298 LEU B N 1
ATOM 2126 C CA . LEU B 2 10 ? 52.539 4.148 17.745 1.00 42.34 1298 LEU B CA 1
ATOM 2127 C C . LEU B 2 10 ? 51.374 4.179 16.746 1.00 41.08 1298 LEU B C 1
ATOM 2128 O O . LEU B 2 10 ? 50.224 3.932 17.160 1.00 43.67 1298 LEU B O 1
ATOM 2133 N N . ARG B 2 11 ? 51.677 4.477 15.480 1.00 39.47 1299 ARG B N 1
ATOM 2134 C CA . ARG B 2 11 ? 50.712 4.502 14.347 1.00 37.21 1299 ARG B CA 1
ATOM 2135 C C . ARG B 2 11 ? 51.205 3.543 13.257 1.00 34.94 1299 ARG B C 1
ATOM 2136 O O . ARG B 2 11 ? 52.438 3.390 13.122 1.00 33.50 1299 ARG B O 1
ATOM 2138 N N . ARG B 2 12 ? 50.281 2.924 12.515 1.00 32.47 1300 ARG B N 1
ATOM 2139 C CA . ARG B 2 12 ? 50.601 2.023 11.376 1.00 31.87 1300 ARG B CA 1
ATOM 2140 C C . ARG B 2 12 ? 51.371 2.829 10.324 1.00 30.68 1300 ARG B C 1
ATOM 2141 O O . ARG B 2 12 ? 50.982 3.990 10.067 1.00 29.59 1300 ARG B O 1
ATOM 2149 N N . GLN B 2 13 ? 52.428 2.240 9.759 1.00 28.64 1301 GLN B N 1
ATOM 2150 C CA . GLN B 2 13 ? 53.282 2.878 8.722 1.00 28.39 1301 GLN B CA 1
ATOM 2151 C C . GLN B 2 13 ? 53.333 1.974 7.485 1.00 27.58 1301 GLN B C 1
ATOM 2152 O O . GLN B 2 13 ? 53.296 0.732 7.643 1.00 26.72 1301 GLN B O 1
ATOM 2158 N N . HIS B 2 14 ? 53.434 2.590 6.305 1.00 27.19 1302 HIS B N 1
ATOM 2159 C CA . HIS B 2 14 ? 53.302 1.936 4.977 1.00 26.86 1302 HIS B CA 1
ATOM 2160 C C . HIS B 2 14 ? 54.671 1.806 4.307 1.00 26.21 1302 HIS B C 1
ATOM 2161 O O . HIS B 2 14 ? 55.546 2.662 4.549 1.00 24.82 1302 HIS B O 1
ATOM 2168 N N . SER B 2 15 ? 54.823 0.758 3.494 1.00 25.66 1303 SER B N 1
ATOM 2169 C CA . SER B 2 15 ? 56.066 0.393 2.772 1.00 25.76 1303 SER B CA 1
ATOM 2170 C C . SER B 2 15 ? 56.130 1.165 1.452 1.00 25.81 1303 SER B C 1
ATOM 2171 O O . SER B 2 15 ? 55.115 1.183 0.729 1.00 25.96 1303 SER B O 1
ATOM 2174 N N . TYR B 2 16 ? 57.275 1.791 1.178 1.00 25.70 1304 TYR B N 1
ATOM 2175 C CA . TYR B 2 16 ? 57.576 2.542 -0.069 1.00 26.40 1304 TYR B CA 1
ATOM 2176 C C . TYR B 2 16 ? 58.681 1.810 -0.839 1.00 27.50 1304 TYR B C 1
ATOM 2177 O O . TYR B 2 16 ? 59.554 1.199 -0.188 1.00 27.44 1304 TYR B O 1
ATOM 2186 N N . ASP B 2 17 ? 58.639 1.871 -2.175 1.00 28.84 1305 ASP B N 1
ATOM 2187 C CA . ASP B 2 17 ? 59.649 1.259 -3.083 1.00 30.01 1305 ASP B CA 1
ATOM 2188 C C . ASP B 2 17 ? 60.454 2.360 -3.787 1.00 30.16 1305 ASP B C 1
ATOM 2189 O O . ASP B 2 17 ? 61.213 2.029 -4.713 1.00 31.45 1305 ASP B O 1
ATOM 2194 N N . THR B 2 18 ? 60.296 3.618 -3.366 1.00 30.48 1306 THR B N 1
ATOM 2195 C CA . THR B 2 18 ? 61.025 4.793 -3.914 1.00 31.00 1306 THR B CA 1
ATOM 2196 C C . THR B 2 18 ? 60.984 5.932 -2.893 1.00 30.53 1306 THR B C 1
ATOM 2197 O O . THR B 2 18 ? 60.162 5.856 -1.955 1.00 29.72 1306 THR B O 1
ATOM 2201 N N . PHE B 2 19 ? 61.835 6.946 -3.069 1.00 30.45 1307 PHE B N 1
ATOM 2202 C CA . PHE B 2 19 ? 61.840 8.164 -2.219 1.00 30.30 1307 PHE B CA 1
ATOM 2203 C C . PHE B 2 19 ? 60.666 9.056 -2.623 1.00 30.11 1307 PHE B C 1
ATOM 2204 O O . PHE B 2 19 ? 60.483 9.303 -3.827 1.00 29.38 1307 PHE B O 1
ATOM 2212 N N . VAL B 2 20 ? 59.904 9.522 -1.632 1.00 31.64 1308 VAL B N 1
ATOM 2213 C CA . VAL B 2 20 ? 58.865 10.581 -1.787 1.00 32.20 1308 VAL B CA 1
ATOM 2214 C C . VAL B 2 20 ? 58.944 11.492 -0.557 1.00 31.84 1308 VAL B C 1
ATOM 2215 O O . VAL B 2 20 ? 58.928 10.966 0.570 1.00 30.37 1308 VAL B O 1
ATOM 2219 N N . ASP B 2 21 ? 59.057 12.805 -0.777 1.00 31.48 1309 ASP B N 1
ATOM 2220 C CA . ASP B 2 21 ? 59.209 13.825 0.294 1.00 31.65 1309 ASP B CA 1
ATOM 2221 C C . ASP B 2 21 ? 57.832 14.115 0.904 1.00 31.14 1309 ASP B C 1
ATOM 2222 O O . ASP B 2 21 ? 57.016 14.779 0.230 1.00 31.22 1309 ASP B O 1
ATOM 2227 N N . LEU B 2 22 ? 57.592 13.639 2.131 1.00 30.27 1310 LEU B N 1
ATOM 2228 C CA . LEU B 2 22 ? 56.328 13.861 2.885 1.00 29.66 1310 LEU B CA 1
ATOM 2229 C C . LEU B 2 22 ? 56.521 15.012 3.877 1.00 29.72 1310 LEU B C 1
ATOM 2230 O O . LEU B 2 22 ? 55.660 15.219 4.731 1.00 28.57 1310 LEU B O 1
#

B-factor: mean 30.85, std 7.07, range [19.02, 66.72]

GO terms:
  GO:0046427 positive regulation of receptor signaling pathway via JAK-STAT (P, IDA)
  GO:0071346 cellular response to type II interferon (P, IDA)
  GO:0004674 protein serine/threonine kinase activity (F, IDA)
  GO:0004683 calcium/calmodulin-dependent protein kinase activity (F, IDA)
  GO:0043197 dendritic spine (C, IDA)
  GO:0035458 cellular response to interferon-beta (P, IDA)
  GO:0038166 angiotensin-activated signaling pathway (P, IDA)
  GO:0005954 calcium- and calmodulin-dependent protein kinase complex (C, IDA)
  GO:0110076 negative regulation of ferroptosis (P, IDA)
  GO:0106310 protein serine kinase activity (F, EXP)
  GO:2001222 regulation of neuron migration (P, IMP)
  GO:0060996 dendritic spine development (P, IMP)
  GO:0005515 protein binding (F, IPI)
  GO:0005654 nucleoplasm (C, TAS)
  GO:0005789 endoplasmic reticulum membrane (C, TAS)
  GO:0005829 cytosol (C, TAS)
  GO:0030666 endocytic vesicle membrane (C, TAS)
  GO:0042802 identical protein binding (F, IPI)
  GO:0060291 long-term synaptic potentiation (P, TAS)
  GO:0005516 calmodulin binding (F, IPI)

InterPro domains:
  IPR000719 Protein kinase domain [PF00069] (13-271)
  IPR000719 Protein kinase domain [PS50011] (13-271)
  IPR000719 Protein kinase domain [SM00220] (13-271)
  IPR008271 Serine/threonine-protein kinase, active site [PS00108] (131-143)
  IPR011009 Protein kinase-like domain superfamily [SSF56112] (9-272)
  IPR013543 Calcium/calmodulin-dependent protein kinase II, association-domain [PF08332] (346-473)
  IPR017441 Protein kinase, ATP binding site [PS00107] (19-42)
  IPR032710 NTF2-like domain superfamily [SSF54427] (340-470)

Organism: Homo sapiens (NCBI:txid9606)

Solvent-accessible surface area: 12909 Å² total; per-residue (Å²): 101,98,1,98,92,47,14,90,80,74,85,95,80,31,82,45,85,103,10,53,38,80,56,0,28,58,85,174,71,62,90,70,31,11,0,61,26,8,52,30,106,60,25,60,87,116,50,77,121,38,21,54,64,20,12,112,0,4,95,64,0,155,35,101,16,2,9,48,0,60,9,33,8,85,33,103,27,74,28,23,0,0,28,28,39,31,62,21,30,36,0,17,88,33,1,86,81,112,121,125,14,60,46,76,60,0,18,87,3,0,30,19,2,0,10,0,0,22,30,0,16,133,89,14,0,0,2,34,4,1,5,0,13,9,1,42,22,27,30,173,139,111,68,20,34,8,28,1,14,72,2,9,14,0,11,78,12,79,47,127,82,86,30,114,55,23,22,4,2,1,15,1,10,8,2,0,1,5,9,86,107,49,83,2,1,29,30,10,1,3,0,4,0,0,1,0,0,4,0,0,11,22,14,64,18,16,2,124,30,171,66,14,107,135,4,26,119,52,0,82,69,18,58,45,99,49,51,83,101,71,0,88,124,19,52,101,72,0,47,51,0,0,65,92,0,7,34,68,66,29,102,157,9,17,67,2,37,90,0,0,125,10,104,29,15,82,92,162,72,58,105,16,118,54,68,44,66,95,62,88,109

Nearest PDB structures (foldseek):
  7ujs-assembly1_A  TM=9.932E-01  e=2.706E-50  Homo sapiens
  7kl2-assembly1_A  TM=9.921E-01  e=1.905E-48  Homo sapiens
  2wel-assembly1_A  TM=9.783E-01  e=1.677E-46  Homo sapiens
  5h9b-assembly1_A  TM=9.343E-01  e=2.427E-43  Drosophila melanogaster
  5hu3-assembly1_A  TM=9.165E-01  e=1.734E-43  Drosophila melanogaster

Radius of gyration: 18.94 Å; Cα contacts (8 Å, |Δi|>4): 550; chains: 2; bounding box: 43×52×52 Å

Sequence (281 aa):
TRFTEEYQLFEELGKGAFSVVRRCVKVLAGQEYAAKIINTKKLSARDHQKLEREARICRLLKHPNIVRLHDSISEEGHHYLIFDLVTGGELFEDIVAREYYSEADASHCIQQILEAVLHCHQMGVVHRDLKPENLLLASKLKGAAVKLADFGLAIEVEGEQQAWFGFAGTPGYLSPEVLRKDPYGKPVDLWACGVILYILLVGYPPFWDEDQHRLYKQIKAGAYDFPSPEWDTVTPEAKDLINKMLTINPSKRITAAEALKHPWISHRLRRQHSYDTFVDL